Protein AF-A0A7S0YV85-F1 (afdb_monomer_lite)

Sequence (289 aa):
DSFSCLLACLLVCLFACLFADVQGHLHSCLFACLLACLPACLTYKGRYKGISVCLLILSRCLSGGYVNFGVFQLYCDSALTDALDTVLQLSLSIPVSELMAYPKVMRAYFPFQEILFHNHTPYLCHLETSVFMRIMACLQHGLKWINPPHDISVSSECASALYHLVD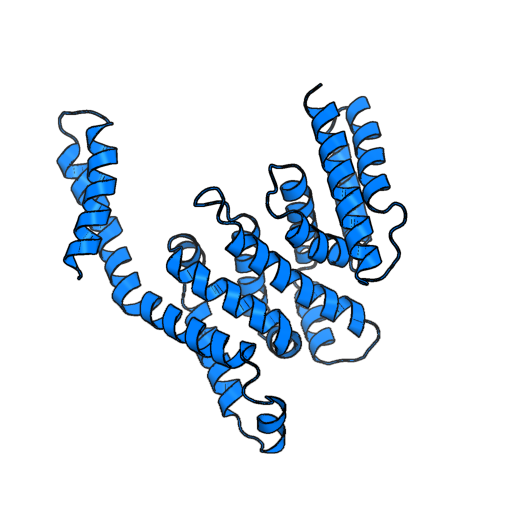FRFRNGKKDQPALQALAKHLSENSHMFGSLLALLIESALDDCPNQWALSRPMLGLILTNPEAFEQIKHQMCESLSADHRERMAEALSRLMDGVNRNLESRNRDRFTQNLSAFRHDVKAFMQA

Organism: NCBI:txid464990

Secondary structure (DSSP, 8-state):
-HHHHHHHHHHHHHHHHHSS-SSS-HHHHHHHHHHHHHHHHHHIIIIIHHHHHHHHHHHHHHHS--S-THHHHHTT--HHHHHHHHHHHHHHTS-HHHHHH-HHHHHHHHHHHHHHHHH-HHHHHTS-HHHHHHHHHHHHHHHT---STT--HHHHHHHHHHHHHHHHHHHHTTS--HHHHHHHHHHHHTTTHHHHHHHHHHHHHHS--TTHHHHHHHHHHHHHH-HHHHHHHHHHHHHTS-HHHHHHHHHHHHHTTTT--SS--HHHHHHHHHHHHHHHHHHHHHH--

InterPro domains:
  IPR011989 Armadillo-like helical [G3DSA:1.25.10.10] (59-289)
  IPR021482 Protein of unknown function DUF3135 [PF11333] (219-266)
  IPR044189 Exportin 4/7-like [PTHR12596] (44-288)

Structure (mmCIF, N/CA/C/O backbone):
data_AF-A0A7S0YV85-F1
#
_entry.id   AF-A0A7S0YV85-F1
#
loop_
_atom_site.group_PDB
_atom_site.id
_atom_site.type_symbol
_atom_site.label_atom_id
_atom_site.label_alt_id
_atom_site.label_comp_id
_atom_site.label_asym_id
_atom_site.label_entity_id
_atom_site.label_seq_id
_atom_site.pdbx_PDB_ins_code
_atom_site.Cartn_x
_atom_site.Cartn_y
_atom_site.Cartn_z
_atom_site.occupancy
_atom_site.B_iso_or_equiv
_atom_site.auth_seq_id
_atom_site.auth_comp_id
_atom_site.auth_asym_id
_atom_site.auth_atom_id
_atom_site.pdbx_PDB_model_num
ATOM 1 N N . ASP A 1 1 ? 23.151 23.755 -12.291 1.00 50.19 1 ASP A N 1
ATOM 2 C CA . ASP A 1 1 ? 24.598 23.904 -12.026 1.00 50.19 1 ASP A CA 1
ATOM 3 C C . ASP A 1 1 ? 25.025 23.211 -10.743 1.00 50.19 1 ASP A C 1
ATOM 5 O O . ASP A 1 1 ? 24.236 23.049 -9.811 1.00 50.19 1 ASP A O 1
ATOM 9 N N . SER A 1 2 ? 26.261 22.720 -10.691 1.00 41.75 2 SER A N 1
ATOM 10 C CA . SER A 1 2 ? 26.860 22.141 -9.476 1.00 41.75 2 SER A CA 1
ATOM 11 C C . SER A 1 2 ? 26.933 23.158 -8.339 1.00 41.75 2 SER A C 1
ATOM 13 O O . SER A 1 2 ? 26.569 22.828 -7.212 1.00 41.75 2 SER A O 1
ATOM 15 N N . PHE A 1 3 ? 27.219 24.413 -8.691 1.00 45.47 3 PHE A N 1
ATOM 16 C CA . PHE A 1 3 ? 27.279 25.560 -7.791 1.00 45.47 3 PHE A CA 1
ATOM 17 C C . PHE A 1 3 ? 25.955 25.893 -7.102 1.00 45.47 3 PHE A C 1
ATOM 19 O O . PHE A 1 3 ? 25.952 26.108 -5.899 1.00 45.47 3 PHE A O 1
ATOM 26 N N . SER A 1 4 ? 24.819 25.877 -7.804 1.00 49.69 4 SER A N 1
ATOM 27 C CA . SER A 1 4 ? 23.530 26.280 -7.215 1.00 49.69 4 SER A CA 1
ATOM 28 C C . SER A 1 4 ? 23.021 25.322 -6.134 1.00 49.69 4 SER A C 1
ATOM 30 O O . SER A 1 4 ? 22.371 25.744 -5.184 1.00 49.69 4 SER A O 1
ATOM 32 N N . CYS A 1 5 ? 23.362 24.035 -6.228 1.00 44.09 5 CYS A N 1
ATOM 33 C CA . CYS A 1 5 ? 23.014 23.045 -5.204 1.00 44.09 5 CYS A CA 1
ATOM 34 C C . CYS A 1 5 ? 23.962 23.113 -3.999 1.00 44.09 5 CYS A C 1
ATOM 36 O O . CYS A 1 5 ? 23.520 22.953 -2.867 1.00 44.09 5 CYS A O 1
ATOM 38 N N . LEU A 1 6 ? 25.244 23.404 -4.251 1.00 49.50 6 LEU A N 1
ATOM 39 C CA . LEU A 1 6 ? 26.237 23.686 -3.215 1.00 49.50 6 LEU A CA 1
ATOM 40 C C . LEU A 1 6 ? 25.840 24.933 -2.425 1.00 49.50 6 LEU A C 1
ATOM 42 O O . LEU A 1 6 ? 25.857 24.897 -1.205 1.00 49.50 6 LEU A O 1
ATOM 46 N N . LEU A 1 7 ? 25.403 25.987 -3.122 1.00 53.94 7 LEU A N 1
ATOM 47 C CA . LEU A 1 7 ? 24.934 27.236 -2.530 1.00 53.94 7 LEU A CA 1
ATOM 48 C C . LEU A 1 7 ? 23.672 27.024 -1.685 1.00 53.94 7 LEU A C 1
ATOM 50 O O . LEU A 1 7 ? 23.587 27.560 -0.590 1.00 53.94 7 LEU A O 1
ATOM 54 N N . ALA A 1 8 ? 22.716 26.216 -2.160 1.00 56.94 8 ALA A N 1
ATOM 55 C CA . ALA A 1 8 ? 21.490 25.906 -1.422 1.00 56.94 8 ALA A CA 1
ATOM 56 C C . ALA A 1 8 ? 21.758 25.080 -0.151 1.00 56.94 8 ALA A C 1
ATOM 58 O O . ALA A 1 8 ? 21.220 25.401 0.905 1.00 56.94 8 ALA A O 1
ATOM 59 N N . CYS A 1 9 ? 22.620 24.058 -0.225 1.00 51.00 9 CYS A N 1
ATOM 60 C CA . CYS A 1 9 ? 23.051 23.299 0.953 1.00 51.00 9 CYS A CA 1
ATOM 61 C C . CYS A 1 9 ? 23.868 24.169 1.918 1.00 51.00 9 CYS A C 1
ATOM 63 O O . CYS A 1 9 ? 23.618 24.139 3.118 1.00 51.00 9 CYS A O 1
ATOM 65 N N . LEU A 1 10 ? 24.786 24.990 1.398 1.00 55.06 10 LEU A N 1
ATOM 66 C CA . LEU A 1 10 ? 25.551 25.959 2.183 1.00 55.06 10 LEU A CA 1
ATOM 67 C C . LEU A 1 10 ? 24.642 26.959 2.888 1.00 55.06 10 LEU A C 1
ATOM 69 O O . LEU A 1 10 ? 24.886 27.232 4.048 1.00 55.06 10 LEU A O 1
ATOM 73 N N . LEU A 1 11 ? 23.598 27.470 2.229 1.00 58.47 11 LEU A N 1
ATOM 74 C CA . LEU A 1 11 ? 22.634 28.404 2.818 1.00 58.47 11 LEU A CA 1
ATOM 75 C C . LEU A 1 11 ? 21.854 27.761 3.967 1.00 58.47 11 LEU A C 1
ATOM 77 O O . LEU A 1 11 ? 21.783 28.348 5.039 1.00 58.47 11 LEU A O 1
ATOM 81 N N . VAL A 1 12 ? 21.324 26.548 3.785 1.00 57.78 12 VAL A N 1
ATOM 82 C CA . VAL A 1 12 ? 20.594 25.831 4.849 1.00 57.78 12 VAL A CA 1
ATOM 83 C C . VAL A 1 12 ? 21.507 25.535 6.044 1.00 57.78 12 VAL A C 1
ATOM 85 O O . VAL A 1 12 ? 21.114 25.761 7.188 1.00 57.78 12 VAL A O 1
ATOM 88 N N . CYS A 1 13 ? 22.746 25.100 5.792 1.00 50.91 13 CYS A N 1
ATOM 89 C CA . CYS A 1 13 ? 23.735 24.853 6.841 1.00 50.91 13 CYS A CA 1
ATOM 90 C C . CYS A 1 13 ? 24.229 26.150 7.504 1.00 50.91 13 CYS A C 1
ATOM 92 O O . CYS A 1 13 ? 24.382 26.177 8.720 1.00 50.91 13 CYS A O 1
ATOM 94 N N . LEU A 1 14 ? 24.430 27.239 6.747 1.00 52.97 14 LEU A N 1
ATOM 95 C CA . LEU A 1 14 ? 24.787 28.550 7.299 1.00 52.97 14 LEU A CA 1
ATOM 96 C C . LEU A 1 14 ? 23.682 29.069 8.211 1.00 52.97 14 LEU A C 1
ATOM 98 O O . LEU A 1 14 ? 23.999 29.561 9.282 1.00 52.97 14 LEU A O 1
ATOM 102 N N . PHE A 1 15 ? 22.412 28.951 7.817 1.00 54.47 15 PHE A N 1
ATOM 103 C CA . PHE A 1 15 ? 21.284 29.387 8.642 1.00 54.47 15 PHE A CA 1
ATOM 104 C C . PHE A 1 15 ? 21.173 28.573 9.936 1.00 54.47 15 PHE A C 1
ATOM 106 O O . PHE A 1 15 ? 20.976 29.157 10.999 1.00 54.47 15 PHE A O 1
ATOM 113 N N . ALA A 1 16 ? 21.363 27.252 9.871 1.00 50.09 16 ALA A N 1
ATOM 114 C CA . ALA A 1 16 ? 21.380 26.396 11.058 1.00 50.09 16 ALA A CA 1
ATOM 115 C C . ALA A 1 16 ? 22.560 26.715 11.998 1.00 50.09 16 ALA A C 1
ATOM 117 O O . ALA A 1 16 ? 22.391 26.712 13.213 1.00 50.09 16 ALA A O 1
ATOM 118 N N . CYS A 1 17 ? 23.738 27.036 11.450 1.00 46.09 17 CYS A N 1
ATOM 119 C CA . CYS A 1 17 ? 24.922 27.391 12.234 1.00 46.09 17 CYS A CA 1
ATOM 120 C C . CYS A 1 17 ? 24.923 28.846 12.737 1.00 46.09 17 CYS A C 1
ATOM 122 O O . CYS A 1 17 ? 25.488 29.105 13.792 1.00 46.09 17 CYS A O 1
ATOM 124 N N . LEU A 1 18 ? 24.302 29.798 12.026 1.00 48.31 18 LEU A N 1
ATOM 125 C CA . LEU A 1 18 ? 24.223 31.204 12.457 1.00 48.31 18 LEU A CA 1
ATOM 126 C C . LEU A 1 18 ? 23.332 31.391 13.690 1.00 48.31 18 LEU A C 1
ATOM 128 O O . LEU A 1 18 ? 23.569 32.309 14.468 1.00 48.31 18 LEU A O 1
ATOM 132 N N . PHE A 1 19 ? 22.305 30.552 13.852 1.00 50.34 19 PHE A N 1
ATOM 133 C CA . PHE A 1 19 ? 21.382 30.620 14.989 1.00 50.34 19 PHE A CA 1
ATOM 134 C C . PHE A 1 19 ? 21.856 29.827 16.220 1.00 50.34 19 PHE A C 1
ATOM 136 O O . PHE A 1 19 ? 21.255 29.966 17.282 1.00 50.34 19 PHE A O 1
ATOM 143 N N . ALA A 1 20 ? 22.923 29.029 16.103 1.00 46.41 20 ALA A N 1
ATOM 144 C CA . ALA A 1 20 ? 23.379 28.087 17.128 1.00 46.41 20 ALA A CA 1
ATOM 145 C C . ALA A 1 20 ? 24.783 28.417 17.684 1.00 46.41 20 ALA A C 1
ATOM 147 O O . ALA A 1 20 ? 25.638 27.546 17.739 1.00 46.41 20 ALA A O 1
ATOM 148 N N . ASP A 1 21 ? 24.992 29.659 18.129 1.00 42.31 21 ASP A N 1
ATOM 149 C CA . ASP A 1 21 ? 26.215 30.199 18.756 1.00 42.31 21 ASP A CA 1
ATOM 150 C C . ASP A 1 21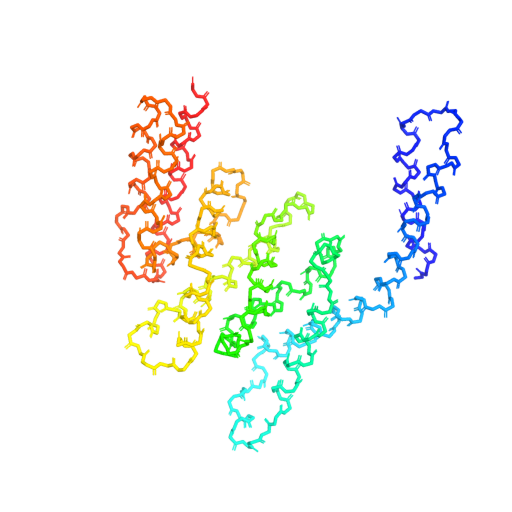 ? 27.350 30.692 17.835 1.00 42.31 21 ASP A C 1
ATOM 152 O O . ASP A 1 21 ? 27.986 29.977 17.056 1.00 42.31 21 ASP A O 1
ATOM 156 N N . VAL A 1 22 ? 27.674 31.974 18.031 1.00 49.69 22 VAL A N 1
ATOM 157 C CA . VAL A 1 22 ? 28.817 32.688 17.459 1.00 49.69 22 VAL A CA 1
ATOM 158 C C . VAL A 1 22 ? 29.988 32.591 18.437 1.00 49.69 22 VAL A C 1
ATOM 160 O O . VAL A 1 22 ? 30.091 33.411 19.336 1.00 49.69 22 VAL A O 1
ATOM 163 N N . GLN A 1 23 ? 30.868 31.598 18.256 1.00 48.16 23 GLN A N 1
ATOM 164 C CA . GLN A 1 23 ? 32.340 31.674 18.395 1.00 48.16 23 GLN A CA 1
ATOM 165 C C . GLN A 1 23 ? 32.960 30.258 18.428 1.00 48.16 23 GLN A C 1
ATOM 167 O O . GLN A 1 23 ? 32.613 29.405 19.236 1.00 48.16 23 GLN A O 1
ATOM 172 N N . GLY A 1 24 ? 33.914 29.998 17.527 1.00 46.97 24 GLY A N 1
ATOM 173 C CA . GLY A 1 24 ? 34.839 28.853 17.589 1.00 46.97 24 GLY A CA 1
ATOM 174 C C . GLY A 1 24 ? 34.473 27.584 16.801 1.00 46.97 24 GLY A C 1
ATOM 175 O O . GLY A 1 24 ? 35.380 26.927 16.300 1.00 46.97 24 GLY A O 1
ATOM 176 N N . HIS A 1 25 ? 33.189 27.255 16.613 1.00 47.94 25 HIS A N 1
ATOM 177 C CA . HIS A 1 25 ? 32.764 25.965 16.017 1.00 47.94 25 HIS A CA 1
ATOM 178 C C . HIS A 1 25 ? 32.276 26.039 14.558 1.00 47.94 25 HIS A C 1
ATOM 180 O O . HIS A 1 25 ? 31.952 25.017 13.950 1.00 47.94 25 HIS A O 1
ATOM 186 N N . LEU A 1 26 ? 32.262 27.234 13.958 1.00 44.50 26 LEU A N 1
ATOM 187 C CA . LEU A 1 26 ? 31.714 27.450 12.616 1.00 44.50 26 LEU A CA 1
ATOM 188 C C . LEU A 1 26 ? 32.501 26.687 11.535 1.00 44.50 26 LEU A C 1
ATOM 190 O O . LEU A 1 26 ? 31.908 26.081 10.649 1.00 44.50 26 LEU A O 1
ATOM 194 N N . HIS A 1 27 ? 33.834 26.661 11.636 1.00 46.16 27 HIS A N 1
ATOM 195 C CA . HIS A 1 27 ? 34.704 26.006 10.654 1.00 46.16 27 HIS A CA 1
ATOM 196 C C . HIS A 1 27 ? 34.637 24.475 10.718 1.00 46.16 27 HIS A C 1
ATOM 198 O O . HIS A 1 27 ? 34.640 23.830 9.673 1.00 46.16 27 HIS A O 1
ATOM 204 N N . SER A 1 28 ? 34.540 23.882 11.912 1.00 45.34 28 SER A N 1
ATOM 205 C CA . SER A 1 28 ? 34.416 22.428 12.067 1.00 45.34 28 SER A CA 1
ATOM 206 C C . SER A 1 28 ? 33.025 21.932 11.662 1.00 45.34 28 SER A C 1
ATOM 208 O O . SER A 1 28 ? 32.928 20.926 10.961 1.00 45.34 28 SER A O 1
ATOM 210 N N . CYS A 1 29 ? 31.961 22.671 12.001 1.00 43.03 29 CYS A N 1
ATOM 211 C CA . CYS A 1 29 ? 30.593 22.338 11.593 1.00 43.03 29 CYS A CA 1
ATOM 212 C C . CYS A 1 29 ? 30.371 22.504 10.082 1.00 43.03 29 CYS A C 1
ATOM 214 O O . CYS A 1 29 ? 29.795 21.615 9.453 1.00 43.03 29 CYS A O 1
ATOM 216 N N . LEU A 1 30 ? 30.869 23.591 9.475 1.00 45.38 30 LEU A N 1
ATOM 217 C CA . LEU A 1 30 ? 30.792 23.801 8.023 1.00 45.38 30 LEU A CA 1
ATOM 218 C C . LEU A 1 30 ? 31.588 22.747 7.255 1.00 45.38 30 LEU A C 1
ATOM 220 O O . LEU A 1 30 ? 31.086 22.239 6.258 1.00 45.38 30 LEU A O 1
ATOM 224 N N . PHE A 1 31 ? 32.797 22.394 7.707 1.00 46.28 31 PHE A N 1
ATOM 225 C CA . PHE A 1 31 ? 33.634 21.405 7.025 1.00 46.28 31 PHE A CA 1
ATOM 226 C C . PHE A 1 31 ? 33.065 19.987 7.159 1.00 46.28 31 PHE A C 1
ATOM 228 O O . PHE A 1 31 ? 33.033 19.262 6.169 1.00 46.28 31 PHE A O 1
ATOM 235 N N . ALA A 1 32 ? 32.528 19.612 8.327 1.00 49.50 32 ALA A N 1
ATOM 236 C CA . ALA A 1 32 ? 31.837 18.334 8.522 1.00 49.50 32 ALA A CA 1
ATOM 237 C C . ALA A 1 32 ? 30.543 18.236 7.692 1.00 49.50 32 ALA A C 1
ATOM 239 O O . ALA A 1 32 ? 30.308 17.218 7.041 1.00 49.50 32 ALA A O 1
ATOM 240 N N . CYS A 1 33 ? 29.740 19.308 7.635 1.00 45.91 33 CYS A N 1
ATOM 241 C CA . CYS A 1 33 ? 28.553 19.362 6.777 1.00 45.91 33 CYS A CA 1
ATOM 242 C C . CYS A 1 33 ? 28.920 19.332 5.288 1.00 45.91 33 CYS A C 1
ATOM 244 O O . CYS A 1 33 ? 28.272 18.624 4.522 1.00 45.91 33 CYS A O 1
ATOM 246 N N . LEU A 1 34 ? 29.972 20.041 4.857 1.00 45.47 34 LEU A N 1
ATOM 247 C CA . LEU A 1 34 ? 30.446 19.969 3.473 1.00 45.47 34 LEU A CA 1
ATOM 248 C C . LEU A 1 34 ? 30.924 18.557 3.127 1.00 45.47 34 LEU A C 1
ATOM 250 O O . LEU A 1 34 ? 30.526 18.031 2.096 1.00 45.47 34 LEU A O 1
ATOM 254 N N . LEU A 1 35 ? 31.735 17.923 3.979 1.00 51.66 35 LEU A N 1
ATOM 255 C CA . LEU A 1 35 ? 32.266 16.582 3.723 1.00 51.66 35 LEU A CA 1
ATOM 256 C C . LEU A 1 35 ? 31.159 15.513 3.698 1.00 51.66 35 LEU A C 1
ATOM 258 O O . LEU A 1 35 ? 31.269 14.550 2.946 1.00 51.66 35 LEU A O 1
ATOM 262 N N . ALA A 1 36 ? 30.078 15.700 4.465 1.00 51.97 36 ALA A N 1
ATOM 263 C CA . ALA A 1 36 ? 28.910 14.819 4.461 1.00 51.97 36 ALA A CA 1
ATOM 264 C C . ALA A 1 36 ? 27.949 15.085 3.281 1.00 51.97 36 ALA A C 1
ATOM 266 O O . ALA A 1 36 ? 27.441 14.147 2.664 1.00 51.97 36 ALA A O 1
ATOM 267 N N . CYS A 1 37 ? 27.702 16.350 2.922 1.00 47.34 37 CYS A N 1
ATOM 268 C CA . CYS A 1 37 ? 26.744 16.721 1.873 1.00 47.34 37 CYS A CA 1
ATOM 269 C C . CYS A 1 37 ? 27.329 16.690 0.451 1.00 47.34 37 CYS A C 1
ATOM 271 O O . CYS A 1 37 ? 26.582 16.488 -0.510 1.00 47.34 37 CYS A O 1
ATOM 273 N N . LEU A 1 38 ? 28.640 16.889 0.279 1.00 45.19 38 LEU A N 1
ATOM 274 C CA . LEU A 1 38 ? 29.287 16.938 -1.037 1.00 45.19 38 LEU A CA 1
ATOM 275 C C . LEU A 1 38 ? 29.243 15.582 -1.779 1.00 45.19 38 LEU A C 1
ATOM 277 O O . LEU A 1 38 ? 28.838 15.583 -2.945 1.00 45.19 38 LEU A O 1
ATOM 281 N N . PRO A 1 39 ? 29.539 14.423 -1.147 1.00 52.84 39 PRO A N 1
ATOM 282 C CA . PRO A 1 39 ? 29.382 13.112 -1.782 1.00 52.84 39 PRO A CA 1
ATOM 283 C C . PRO A 1 39 ? 27.912 12.817 -2.103 1.00 52.84 39 PRO A C 1
ATOM 285 O O . PRO A 1 39 ? 27.588 12.404 -3.212 1.00 52.84 39 PRO A O 1
ATOM 288 N N . ALA A 1 40 ? 27.007 13.126 -1.170 1.00 52.25 40 ALA A N 1
ATOM 289 C CA . ALA A 1 40 ? 25.566 12.930 -1.309 1.00 52.25 40 ALA A CA 1
ATOM 290 C C . ALA A 1 40 ? 24.981 13.724 -2.504 1.00 52.25 40 ALA A C 1
ATOM 292 O O . ALA A 1 40 ? 24.175 13.218 -3.288 1.00 52.25 40 ALA A O 1
ATOM 293 N N . CYS A 1 41 ? 25.429 14.968 -2.708 1.00 50.62 41 CYS A N 1
ATOM 294 C CA . CYS A 1 41 ? 25.006 15.800 -3.838 1.00 50.62 41 CYS A CA 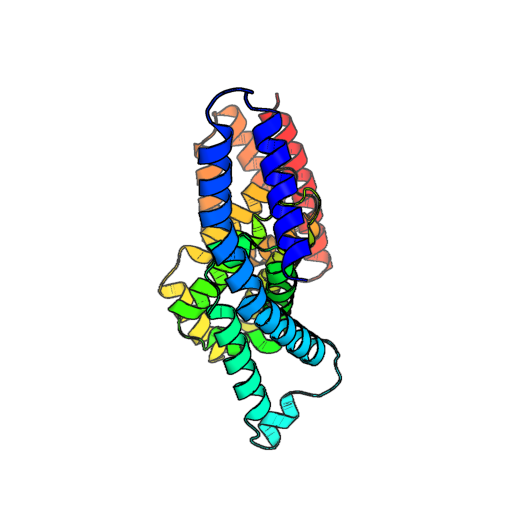1
ATOM 295 C C . CYS A 1 41 ? 25.550 15.292 -5.190 1.00 50.62 41 CYS A C 1
ATOM 297 O O . CYS A 1 41 ? 24.860 15.391 -6.213 1.00 50.62 41 CYS A O 1
ATOM 299 N N . LEU A 1 42 ? 26.763 14.722 -5.202 1.00 57.47 42 LEU A N 1
ATOM 300 C CA . LEU A 1 42 ? 27.375 14.107 -6.385 1.00 57.47 42 LEU A CA 1
ATOM 301 C C . LEU A 1 42 ? 26.676 12.795 -6.767 1.00 57.47 42 LEU A C 1
ATOM 303 O O . LEU A 1 42 ? 26.352 12.617 -7.942 1.00 57.47 42 LEU A O 1
ATOM 307 N N . THR A 1 43 ? 26.341 11.934 -5.800 1.00 64.12 43 THR A N 1
ATOM 308 C CA . THR A 1 43 ? 25.586 10.690 -6.037 1.00 64.12 43 THR A CA 1
ATOM 309 C C . THR A 1 43 ? 24.186 10.976 -6.580 1.00 64.12 43 THR A C 1
ATOM 311 O O . THR A 1 43 ? 23.763 10.369 -7.568 1.00 64.12 43 THR A O 1
ATOM 314 N N . TYR A 1 44 ? 23.485 11.970 -6.019 1.00 70.56 44 TYR A N 1
ATOM 315 C CA . TYR A 1 44 ? 22.174 12.374 -6.528 1.00 70.56 44 TYR A CA 1
ATOM 316 C C . TYR A 1 44 ? 22.241 12.841 -7.989 1.00 70.56 44 TYR A C 1
ATOM 318 O O . TYR A 1 44 ? 21.460 12.386 -8.828 1.00 70.56 44 TYR A O 1
ATOM 326 N N . LYS A 1 45 ? 23.177 13.742 -8.321 1.00 68.75 45 LYS A N 1
ATOM 327 C CA . LYS A 1 45 ? 23.293 14.293 -9.681 1.00 68.75 45 LYS A CA 1
ATOM 328 C C . LYS A 1 45 ? 23.834 13.285 -10.692 1.00 68.75 45 LYS A C 1
ATOM 330 O O . LYS A 1 45 ? 23.372 13.304 -11.828 1.00 68.75 45 LYS A O 1
ATOM 335 N N . GLY A 1 46 ? 24.777 12.438 -10.285 1.00 71.19 46 GLY A N 1
ATOM 336 C CA . GLY A 1 46 ? 25.419 11.450 -11.149 1.00 71.19 46 GLY A CA 1
ATOM 337 C C . GLY A 1 46 ? 24.585 10.193 -11.384 1.00 71.19 46 GLY A C 1
ATOM 338 O O . GLY A 1 46 ? 24.712 9.584 -12.440 1.00 71.19 46 GLY A O 1
ATOM 339 N N . ARG A 1 47 ? 23.715 9.809 -10.437 1.00 80.00 47 ARG A N 1
ATOM 340 C CA . ARG A 1 47 ? 23.012 8.518 -10.485 1.00 80.00 47 ARG A CA 1
ATOM 341 C C . ARG A 1 47 ? 21.501 8.630 -10.272 1.00 80.00 47 ARG A C 1
ATOM 343 O O . ARG A 1 47 ? 20.730 8.244 -11.150 1.00 80.00 47 ARG A O 1
ATOM 350 N N . TYR A 1 48 ? 21.043 9.196 -9.155 1.00 86.81 48 TYR A N 1
ATOM 351 C CA . TYR A 1 48 ? 19.611 9.149 -8.803 1.00 86.81 48 TYR A CA 1
ATOM 352 C C . TYR A 1 48 ? 18.718 10.020 -9.669 1.00 86.81 48 TYR A C 1
ATOM 354 O O . TYR A 1 48 ? 17.578 9.644 -9.938 1.00 86.81 48 TYR A O 1
ATOM 362 N N . LYS A 1 49 ? 19.224 11.155 -10.157 1.00 84.88 49 LYS A N 1
ATOM 363 C CA . LYS A 1 49 ? 18.480 11.987 -11.104 1.00 84.88 49 LYS A CA 1
ATOM 364 C C . LYS A 1 49 ? 18.196 11.226 -12.402 1.00 84.88 49 LYS A C 1
ATOM 366 O O . LYS A 1 49 ? 17.072 11.286 -12.887 1.00 84.88 49 LYS A O 1
ATOM 371 N N . GLY A 1 50 ? 19.186 10.502 -12.932 1.00 82.81 50 GLY A N 1
ATOM 372 C CA . GLY A 1 50 ? 19.020 9.669 -14.127 1.00 82.81 50 GLY A CA 1
ATOM 373 C C . GLY A 1 50 ? 18.001 8.555 -13.899 1.00 82.81 50 GLY A C 1
ATOM 374 O O . GLY A 1 50 ? 17.049 8.434 -14.662 1.00 82.81 50 GLY A O 1
ATOM 375 N N . ILE A 1 51 ? 18.128 7.833 -12.780 1.00 87.50 51 ILE A N 1
ATOM 376 C CA . ILE A 1 51 ? 17.169 6.786 -12.396 1.00 87.50 51 ILE A CA 1
ATOM 377 C C . ILE A 1 51 ? 15.749 7.354 -12.271 1.00 87.50 51 ILE A C 1
ATOM 379 O O . ILE A 1 51 ? 14.812 6.777 -12.810 1.00 87.50 51 ILE A O 1
ATOM 383 N N . SER A 1 52 ? 15.585 8.518 -11.637 1.00 90.12 52 SER A N 1
ATOM 384 C CA . SER A 1 52 ? 14.278 9.178 -11.499 1.00 90.12 52 SER A CA 1
ATOM 385 C C . SER A 1 52 ? 13.645 9.493 -12.856 1.00 90.12 52 SER A C 1
ATOM 387 O O . SER A 1 52 ? 12.440 9.337 -13.020 1.00 90.12 52 SER A O 1
ATOM 389 N N . VAL A 1 53 ? 14.444 9.904 -13.846 1.00 86.94 53 VAL A N 1
ATOM 390 C CA . VAL A 1 53 ? 13.956 10.138 -15.213 1.00 86.94 53 VAL A CA 1
ATOM 391 C C . VAL A 1 53 ? 13.519 8.827 -15.867 1.00 86.94 53 VAL A C 1
ATOM 393 O O . VAL A 1 53 ? 12.432 8.792 -16.434 1.00 86.94 53 VAL A O 1
ATOM 396 N N . CYS A 1 54 ? 14.295 7.746 -15.741 1.00 89.06 54 CYS A N 1
ATOM 397 C CA . CYS A 1 54 ? 13.903 6.432 -16.264 1.00 89.06 54 CYS A CA 1
ATOM 398 C C . CYS A 1 54 ? 12.586 5.934 -15.647 1.00 89.06 54 CYS A C 1
ATOM 400 O O . CYS A 1 54 ? 11.703 5.480 -16.374 1.00 89.06 54 CYS A O 1
ATOM 402 N N . LEU A 1 55 ? 12.427 6.082 -14.326 1.00 89.19 55 LEU A N 1
ATOM 403 C CA . LEU A 1 55 ? 11.198 5.729 -13.608 1.00 89.19 55 LEU A CA 1
ATOM 404 C C . LEU A 1 55 ? 9.998 6.523 -14.129 1.00 89.19 55 LEU A C 1
ATOM 406 O O . LEU A 1 55 ? 8.945 5.949 -14.392 1.00 89.19 55 LEU A O 1
ATOM 410 N N . LEU A 1 56 ? 10.167 7.834 -14.328 1.00 89.25 56 LEU A N 1
ATOM 411 C CA . LEU A 1 56 ? 9.113 8.695 -14.860 1.00 89.25 56 LEU A CA 1
ATOM 412 C C . LEU A 1 56 ? 8.754 8.347 -16.306 1.00 89.25 56 LEU A C 1
ATOM 414 O O . LEU A 1 56 ? 7.571 8.292 -16.623 1.00 89.25 56 LEU A O 1
ATOM 418 N N . ILE A 1 57 ? 9.740 8.100 -17.174 1.00 86.69 57 ILE A N 1
ATOM 419 C CA . ILE A 1 57 ? 9.491 7.712 -18.569 1.00 86.69 57 ILE A CA 1
ATOM 420 C C . ILE A 1 57 ? 8.647 6.439 -18.599 1.00 86.69 57 ILE A C 1
ATOM 422 O O . ILE A 1 57 ? 7.567 6.442 -19.188 1.00 86.69 57 ILE A O 1
ATOM 426 N N . LEU A 1 58 ? 9.088 5.385 -17.903 1.00 87.75 58 LEU A N 1
ATOM 427 C CA . LEU A 1 58 ? 8.371 4.114 -17.912 1.00 87.75 58 LEU A CA 1
ATOM 428 C C . LEU A 1 58 ? 6.986 4.243 -17.261 1.00 87.75 58 LEU A C 1
ATOM 430 O O . LEU A 1 58 ? 6.001 3.784 -17.830 1.00 87.75 58 LEU A O 1
ATOM 434 N N . SER A 1 59 ? 6.874 4.953 -16.136 1.00 88.81 59 SER A N 1
ATOM 435 C CA . SER A 1 59 ? 5.592 5.273 -15.491 1.00 88.81 59 SER A CA 1
ATOM 436 C C . SER A 1 59 ? 4.600 5.927 -16.465 1.00 88.81 59 SER A C 1
ATOM 438 O O . SER A 1 59 ? 3.441 5.512 -16.549 1.00 88.81 59 SER A O 1
ATOM 440 N N . ARG A 1 60 ? 5.038 6.910 -17.263 1.00 85.94 60 ARG A N 1
ATOM 441 C CA . ARG A 1 60 ? 4.179 7.576 -18.258 1.00 85.94 60 ARG A CA 1
ATOM 442 C C . ARG A 1 60 ? 3.816 6.666 -19.428 1.00 85.94 60 ARG A C 1
ATOM 444 O O . ARG A 1 60 ? 2.683 6.735 -19.899 1.00 85.94 60 ARG A O 1
ATOM 451 N N . CYS A 1 61 ? 4.726 5.797 -19.863 1.00 85.06 61 CYS A N 1
ATOM 452 C CA . CYS A 1 61 ? 4.432 4.789 -20.880 1.00 85.06 61 CYS A CA 1
ATOM 453 C C . CYS A 1 61 ? 3.358 3.798 -20.404 1.00 85.06 61 CYS A C 1
ATOM 455 O O . CYS A 1 61 ? 2.427 3.512 -21.153 1.00 85.06 61 CYS A O 1
ATOM 457 N N . LEU A 1 62 ? 3.455 3.321 -19.158 1.00 84.62 62 LEU A N 1
ATOM 458 C CA . LEU A 1 62 ? 2.544 2.327 -18.579 1.00 84.62 62 LEU A CA 1
ATOM 459 C C . LEU A 1 62 ? 1.162 2.896 -18.218 1.00 84.62 62 LEU A C 1
ATOM 461 O O . LEU A 1 62 ? 0.157 2.201 -18.350 1.00 84.62 62 LEU A O 1
ATOM 465 N N . SER A 1 63 ? 1.094 4.151 -17.768 1.00 84.38 63 SER A N 1
ATOM 466 C CA . SER A 1 63 ? -0.165 4.796 -17.350 1.00 84.38 63 SER A CA 1
ATOM 467 C C . SER A 1 63 ? -0.919 5.494 -18.483 1.00 84.38 63 SER A C 1
ATOM 469 O O . SER A 1 63 ? -2.114 5.748 -18.356 1.00 84.38 63 SER A O 1
ATOM 471 N N . GLY A 1 64 ? -0.250 5.812 -19.594 1.00 75.38 64 GLY A N 1
ATOM 472 C CA . GLY A 1 64 ? -0.830 6.631 -20.659 1.00 75.38 64 GLY A CA 1
ATOM 473 C C . GLY A 1 64 ? -1.823 5.922 -21.584 1.00 75.38 64 GLY A C 1
ATOM 474 O O . GLY A 1 64 ? -2.435 6.582 -22.417 1.00 75.38 64 GLY A O 1
ATOM 475 N N . GLY A 1 65 ? -1.981 4.598 -21.475 1.00 75.25 65 GLY A N 1
ATOM 476 C CA . GLY A 1 65 ? -2.918 3.833 -22.309 1.00 75.25 65 GLY A CA 1
ATOM 477 C C . GLY A 1 65 ? -2.566 3.810 -23.803 1.00 75.25 65 GLY A C 1
ATOM 478 O O . GLY A 1 65 ? -3.422 3.508 -24.628 1.00 75.25 65 GLY A O 1
ATOM 479 N N . TYR A 1 66 ? -1.319 4.136 -24.158 1.00 75.19 66 TYR A N 1
ATOM 480 C CA . TYR A 1 66 ? -0.873 4.259 -25.550 1.00 75.19 66 TYR A CA 1
ATOM 481 C C . TYR A 1 66 ? -0.727 2.913 -26.267 1.00 75.19 66 TYR A C 1
ATOM 483 O O . TYR A 1 66 ? -0.848 2.851 -27.488 1.00 75.19 66 TYR A O 1
ATOM 491 N N . VAL A 1 67 ? -0.430 1.842 -25.525 1.00 69.81 67 VAL A N 1
ATOM 492 C CA . VAL A 1 67 ? -0.144 0.514 -26.075 1.00 69.81 67 VAL A CA 1
ATOM 493 C C . VAL A 1 67 ? -0.879 -0.541 -25.260 1.00 69.81 67 VAL A C 1
ATOM 495 O O . VAL A 1 67 ? -0.894 -0.495 -24.031 1.00 69.81 67 VAL A O 1
ATOM 498 N N . ASN A 1 68 ? -1.472 -1.520 -25.943 1.00 78.62 68 ASN A N 1
ATOM 499 C CA . ASN A 1 68 ? -1.993 -2.707 -25.282 1.00 78.62 68 ASN A CA 1
ATOM 500 C C . ASN A 1 68 ? -0.830 -3.663 -24.979 1.00 78.62 68 ASN A C 1
ATOM 502 O O . ASN A 1 68 ? -0.294 -4.308 -25.878 1.00 78.62 68 ASN A O 1
ATOM 506 N N . PHE A 1 69 ? -0.436 -3.756 -23.709 1.00 75.81 69 PHE A N 1
ATOM 507 C CA . PHE A 1 69 ? 0.724 -4.551 -23.296 1.00 75.81 69 PHE A CA 1
ATOM 508 C C . PHE A 1 69 ? 0.565 -6.065 -23.511 1.00 75.81 69 PHE A C 1
ATOM 510 O O . PHE A 1 69 ? 1.567 -6.772 -23.572 1.00 75.81 69 PHE A O 1
ATOM 517 N N . GLY A 1 70 ? -0.660 -6.567 -23.710 1.00 75.81 70 GLY A N 1
ATOM 518 C CA . GLY A 1 70 ? -0.891 -7.972 -24.065 1.00 75.81 70 GLY A CA 1
ATOM 519 C C . GLY A 1 70 ? -0.321 -8.354 -25.436 1.00 75.81 70 GLY A C 1
ATOM 520 O O . GLY A 1 70 ? -0.065 -9.525 -25.699 1.00 75.81 70 GLY A O 1
ATOM 521 N N . VAL A 1 71 ? -0.063 -7.364 -26.296 1.00 81.25 71 VAL A N 1
ATOM 522 C CA . VAL A 1 71 ? 0.473 -7.566 -27.645 1.00 81.25 71 VAL A CA 1
ATOM 523 C C . VAL A 1 71 ? 1.921 -8.072 -27.627 1.00 81.25 71 VAL A C 1
ATOM 525 O O . VAL A 1 71 ? 2.279 -8.894 -28.465 1.00 81.25 71 VAL A O 1
ATOM 528 N N . PHE A 1 72 ? 2.730 -7.671 -26.640 1.00 78.38 72 PHE A N 1
ATOM 529 C CA . PHE A 1 72 ? 4.108 -8.162 -26.492 1.00 78.38 72 PHE A CA 1
ATOM 530 C C . PHE A 1 72 ? 4.142 -9.679 -26.289 1.00 78.38 72 PHE A C 1
ATOM 532 O O . PHE A 1 72 ? 4.906 -10.383 -26.943 1.00 78.38 72 PHE A O 1
ATOM 539 N N . GLN A 1 73 ? 3.235 -10.207 -25.462 1.00 78.75 73 GLN A N 1
ATOM 540 C CA . GLN A 1 73 ? 3.139 -11.645 -25.228 1.00 78.75 73 GLN A CA 1
ATOM 541 C C . GLN A 1 73 ? 2.673 -12.407 -26.480 1.00 78.75 73 GLN A C 1
ATOM 543 O O . GLN A 1 73 ? 3.157 -13.509 -26.730 1.00 78.75 73 GLN A O 1
ATOM 548 N N . LEU A 1 74 ? 1.779 -11.817 -27.286 1.00 83.75 74 LEU A N 1
ATOM 549 C CA . LEU A 1 74 ? 1.306 -12.417 -28.541 1.00 83.75 74 LEU A CA 1
ATOM 550 C C . LEU A 1 74 ? 2.411 -12.532 -29.597 1.00 83.75 74 LEU A C 1
ATOM 552 O O . LEU A 1 74 ? 2.434 -13.509 -30.339 1.00 83.75 74 LEU A O 1
ATOM 556 N N . TYR A 1 75 ? 3.322 -11.559 -29.652 1.00 85.25 75 TYR A N 1
ATOM 557 C CA . TYR A 1 75 ? 4.458 -11.568 -30.579 1.00 85.25 75 TYR A CA 1
ATOM 558 C C . TYR A 1 75 ? 5.733 -12.181 -29.989 1.00 85.25 75 TYR A C 1
ATOM 560 O O . TYR A 1 75 ? 6.771 -12.158 -30.646 1.00 85.25 75 TYR A O 1
ATOM 568 N N . CYS A 1 76 ? 5.662 -12.742 -28.776 1.00 81.94 76 CYS A N 1
ATOM 569 C CA . CYS A 1 76 ? 6.821 -13.258 -28.042 1.00 81.94 76 CYS A CA 1
ATOM 5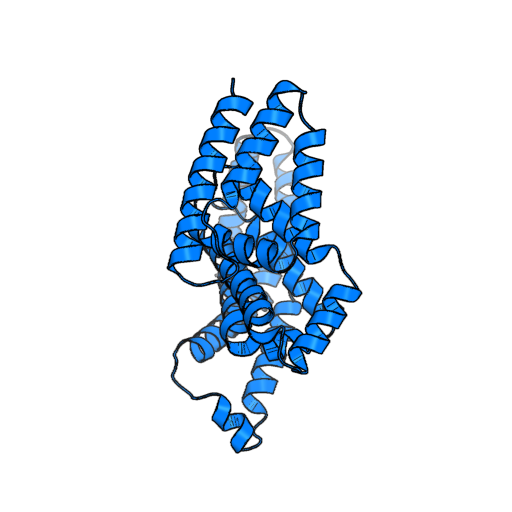70 C C . CYS A 1 76 ? 7.956 -12.222 -27.903 1.00 81.94 76 CYS A C 1
ATOM 572 O O . CYS A 1 76 ? 9.133 -12.574 -27.946 1.00 81.94 76 CYS A O 1
ATOM 574 N N . ASP A 1 77 ? 7.596 -10.948 -27.741 1.00 81.38 77 ASP A N 1
ATOM 575 C CA . ASP A 1 77 ? 8.522 -9.832 -27.568 1.00 81.38 77 ASP A CA 1
ATOM 576 C C . ASP A 1 77 ? 8.820 -9.622 -26.073 1.00 81.38 77 ASP A C 1
ATOM 578 O O . ASP A 1 77 ? 7.912 -9.386 -25.268 1.00 81.38 77 ASP A O 1
ATOM 582 N N . SER A 1 78 ? 10.097 -9.721 -25.696 1.00 84.94 78 SER A N 1
ATOM 583 C CA . SER A 1 78 ? 10.562 -9.536 -24.318 1.00 84.94 78 SER A CA 1
ATOM 584 C C . SER A 1 78 ? 10.776 -8.073 -23.932 1.00 84.94 78 SER A C 1
ATOM 586 O O . SER A 1 78 ? 10.960 -7.803 -22.750 1.00 84.94 78 SER A O 1
ATOM 588 N N . ALA A 1 79 ? 10.697 -7.116 -24.864 1.00 80.06 79 ALA A N 1
ATOM 589 C CA . ALA A 1 79 ? 11.106 -5.730 -24.638 1.00 80.06 79 ALA A CA 1
ATOM 590 C C . ALA A 1 79 ? 10.408 -5.064 -23.441 1.00 80.06 79 ALA A C 1
ATOM 592 O O . ALA A 1 79 ? 11.035 -4.302 -22.705 1.00 80.06 79 ALA A O 1
ATOM 593 N N . LEU A 1 80 ? 9.119 -5.352 -23.220 1.00 82.06 80 LEU A N 1
ATOM 594 C CA . LEU A 1 80 ? 8.391 -4.839 -22.056 1.00 82.06 80 LEU A CA 1
ATOM 595 C C . LEU A 1 80 ? 8.928 -5.428 -20.747 1.00 82.06 80 LEU A C 1
ATOM 597 O O . LEU A 1 80 ? 9.142 -4.687 -19.790 1.00 82.06 80 LEU A O 1
ATOM 601 N N . THR A 1 81 ? 9.133 -6.744 -20.708 1.00 84.69 81 THR A N 1
ATOM 602 C CA . THR A 1 81 ? 9.672 -7.449 -19.539 1.00 84.69 81 THR A CA 1
ATOM 603 C C . THR A 1 81 ? 11.091 -6.970 -19.245 1.00 84.69 81 THR A C 1
ATOM 605 O O . THR A 1 81 ? 11.365 -6.556 -18.125 1.00 84.69 81 THR A O 1
ATOM 608 N N . ASP A 1 82 ? 11.941 -6.876 -20.268 1.00 80.19 82 ASP A N 1
ATOM 609 C CA . ASP A 1 82 ? 13.323 -6.403 -20.151 1.00 80.19 82 ASP A CA 1
ATOM 610 C C . ASP A 1 82 ? 13.384 -4.950 -19.645 1.00 80.19 82 ASP A C 1
ATOM 612 O O . ASP A 1 82 ? 14.229 -4.596 -18.815 1.00 80.19 82 ASP A O 1
ATOM 616 N N . ALA A 1 83 ? 12.465 -4.091 -20.104 1.00 85.06 83 ALA A N 1
ATOM 617 C CA . ALA A 1 83 ? 12.349 -2.716 -19.626 1.00 85.06 83 ALA A CA 1
ATOM 618 C C . ALA A 1 83 ? 11.875 -2.645 -18.165 1.00 85.06 83 ALA A C 1
ATOM 620 O O . ALA A 1 83 ? 12.428 -1.862 -17.385 1.00 85.06 83 ALA A O 1
ATOM 621 N N . LEU A 1 84 ? 10.879 -3.454 -17.783 1.00 86.38 84 LEU A N 1
ATOM 622 C CA . LEU A 1 84 ? 10.392 -3.557 -16.405 1.00 86.38 84 LEU A CA 1
ATOM 623 C C . LEU A 1 84 ? 11.495 -4.051 -15.467 1.00 86.38 84 LEU A C 1
ATOM 625 O O . LEU A 1 84 ? 11.731 -3.410 -14.442 1.00 86.38 84 LEU A O 1
ATOM 629 N N . ASP A 1 85 ? 12.203 -5.116 -15.840 1.00 85.88 85 ASP A N 1
ATOM 630 C CA . ASP A 1 85 ? 13.317 -5.678 -15.076 1.00 85.88 85 ASP A CA 1
ATOM 631 C C . ASP A 1 85 ? 14.426 -4.640 -14.909 1.00 85.88 85 ASP A C 1
ATOM 633 O O . ASP A 1 85 ? 14.843 -4.337 -13.791 1.00 85.88 85 ASP A O 1
ATOM 637 N N . THR A 1 86 ? 14.856 -4.009 -16.004 1.00 82.75 86 THR A N 1
ATOM 638 C CA . THR A 1 86 ? 15.933 -3.010 -15.975 1.00 82.75 86 THR A CA 1
ATOM 639 C C . THR A 1 86 ? 15.578 -1.827 -15.076 1.00 82.75 86 THR A C 1
ATOM 641 O O . THR A 1 86 ? 16.367 -1.433 -14.214 1.00 82.75 86 THR A O 1
ATOM 644 N N . VAL A 1 87 ? 14.386 -1.245 -15.238 1.00 86.81 87 VAL A N 1
ATOM 645 C CA . VAL A 1 87 ? 13.975 -0.075 -14.449 1.00 86.81 87 VAL A CA 1
ATOM 646 C C . VAL A 1 87 ? 13.696 -0.449 -12.993 1.00 86.81 87 VAL A C 1
ATOM 648 O O . VAL A 1 87 ? 14.042 0.323 -12.093 1.00 86.81 87 VAL A O 1
ATOM 651 N N . LEU A 1 88 ? 13.155 -1.643 -12.729 1.00 89.69 88 LEU A N 1
ATOM 652 C CA . LEU A 1 88 ? 12.989 -2.149 -11.371 1.00 89.69 88 LEU A CA 1
ATOM 653 C C . LEU A 1 88 ? 14.350 -2.331 -10.690 1.00 89.69 88 LEU A C 1
ATOM 655 O O . LEU A 1 88 ? 14.527 -1.833 -9.580 1.00 89.69 88 LEU A O 1
ATOM 659 N N . GLN A 1 89 ? 15.334 -2.936 -11.357 1.00 88.19 89 GLN A N 1
ATOM 660 C CA . GLN A 1 89 ? 16.695 -3.081 -10.830 1.00 88.19 89 GLN A CA 1
ATOM 661 C C . GLN A 1 89 ? 17.366 -1.725 -10.576 1.00 88.19 89 GLN A C 1
ATOM 663 O O . GLN A 1 89 ? 17.974 -1.517 -9.524 1.00 88.19 89 GLN A O 1
ATOM 668 N N . LEU A 1 90 ? 17.188 -0.750 -11.475 1.00 86.94 90 LEU A N 1
ATOM 669 C CA . LEU A 1 90 ? 17.634 0.627 -11.240 1.00 86.94 90 LEU A CA 1
ATOM 670 C C . LEU A 1 90 ? 16.982 1.222 -9.983 1.00 86.94 90 LEU A C 1
ATOM 672 O O . LEU A 1 90 ? 17.674 1.852 -9.181 1.00 86.94 90 LEU A O 1
ATOM 676 N N . SER A 1 91 ? 15.685 0.986 -9.772 1.00 90.44 91 SER A N 1
ATOM 677 C CA . SER A 1 91 ? 14.958 1.444 -8.582 1.00 90.44 91 SER A CA 1
ATOM 678 C C . SER A 1 91 ? 15.471 0.781 -7.294 1.00 90.44 91 SER A C 1
ATOM 680 O O . SER A 1 91 ? 15.703 1.461 -6.295 1.00 90.44 91 SER A O 1
ATOM 682 N N . LEU A 1 92 ? 15.752 -0.526 -7.342 1.00 88.25 92 LEU A N 1
ATOM 683 C CA . LEU A 1 92 ? 16.303 -1.318 -6.241 1.00 88.25 92 LEU A CA 1
ATOM 684 C C . LEU A 1 92 ? 17.787 -1.018 -6.003 1.00 88.25 92 LEU A C 1
ATOM 686 O O . LEU A 1 92 ? 18.341 -1.366 -4.965 1.00 88.25 92 LEU A O 1
ATOM 690 N N . SER A 1 93 ? 18.466 -0.339 -6.919 1.00 88.25 93 SER A N 1
ATOM 691 C CA . SER A 1 93 ? 19.843 0.087 -6.682 1.00 88.25 93 SER A CA 1
ATOM 692 C C . SER A 1 93 ? 19.930 1.207 -5.627 1.00 88.25 93 SER A C 1
ATOM 694 O O . SER A 1 93 ? 20.995 1.410 -5.043 1.00 88.25 93 SER A O 1
ATOM 696 N N . ILE A 1 94 ? 18.828 1.925 -5.363 1.00 87.38 94 ILE A N 1
ATOM 697 C CA . ILE A 1 94 ? 18.766 3.039 -4.407 1.00 87.38 94 ILE A CA 1
ATOM 698 C C . ILE A 1 94 ? 18.492 2.492 -2.993 1.00 87.38 94 ILE A C 1
ATOM 700 O O . ILE A 1 94 ? 17.465 1.835 -2.785 1.00 87.38 94 ILE A O 1
ATOM 704 N N . PRO A 1 95 ? 19.373 2.727 -2.003 1.00 87.75 95 PRO A N 1
ATOM 705 C CA . PRO A 1 95 ? 19.111 2.352 -0.614 1.00 87.75 95 PRO A CA 1
ATOM 706 C C . PRO A 1 95 ? 17.854 3.040 -0.070 1.00 87.75 95 PRO A C 1
ATOM 708 O O . PRO A 1 95 ? 17.581 4.189 -0.410 1.00 87.75 95 PRO A O 1
ATOM 711 N N . VAL A 1 96 ? 17.106 2.367 0.812 1.00 84.94 96 VAL A N 1
ATOM 712 C CA . VAL A 1 96 ? 15.855 2.913 1.382 1.00 84.94 96 VAL A CA 1
ATOM 713 C C . VAL A 1 96 ? 16.110 4.230 2.124 1.00 84.94 96 VAL A C 1
ATOM 715 O O . VAL A 1 96 ? 15.349 5.180 1.966 1.00 84.94 96 VAL A O 1
ATOM 718 N N . SER A 1 97 ? 17.215 4.326 2.870 1.00 84.88 97 SER A N 1
ATOM 719 C CA . SER A 1 97 ? 17.621 5.551 3.573 1.00 84.88 97 SER A CA 1
ATOM 720 C C . SER A 1 97 ? 17.808 6.739 2.626 1.00 84.88 97 SER A C 1
ATOM 722 O O . SER A 1 97 ? 17.364 7.844 2.924 1.00 84.88 97 SER A O 1
ATOM 724 N N . GLU A 1 98 ? 18.420 6.512 1.463 1.00 86.06 98 GLU A N 1
ATOM 725 C CA . GLU A 1 98 ? 18.661 7.551 0.462 1.00 86.06 98 GLU A CA 1
ATOM 726 C C . GLU A 1 98 ? 17.398 7.882 -0.330 1.00 86.06 98 GLU A C 1
ATOM 728 O O . GLU A 1 98 ? 17.134 9.053 -0.595 1.00 86.06 98 GLU A O 1
ATOM 733 N N . LEU A 1 99 ? 16.571 6.879 -0.644 1.00 87.19 99 LEU A N 1
ATOM 734 C CA . LEU A 1 99 ? 15.257 7.095 -1.242 1.00 87.19 99 LEU A CA 1
ATOM 735 C C . LEU A 1 99 ? 14.454 8.086 -0.389 1.00 87.19 99 LEU A C 1
ATOM 737 O O . LEU A 1 99 ? 14.025 9.114 -0.905 1.00 87.19 99 LEU A O 1
ATOM 741 N N . MET A 1 100 ? 14.353 7.834 0.919 1.00 85.06 100 MET A N 1
ATOM 742 C CA . MET A 1 100 ? 13.621 8.693 1.856 1.00 85.06 100 MET A CA 1
ATOM 743 C C . MET A 1 100 ? 14.300 10.052 2.115 1.00 85.06 100 MET A C 1
ATOM 745 O O . MET A 1 100 ? 13.643 10.994 2.552 1.00 85.06 100 MET A O 1
ATOM 749 N N . ALA A 1 101 ? 15.596 10.199 1.820 1.00 85.44 101 ALA A N 1
ATOM 750 C CA . ALA A 1 101 ? 16.321 11.463 1.968 1.00 85.44 101 ALA A CA 1
ATOM 751 C C . ALA A 1 101 ? 16.115 12.433 0.787 1.00 85.44 101 ALA A C 1
ATOM 753 O O . ALA A 1 101 ? 16.300 13.642 0.946 1.00 85.44 101 ALA A O 1
ATOM 754 N N . TYR A 1 102 ? 15.729 11.940 -0.398 1.00 86.19 102 TYR A N 1
ATOM 755 C CA . TYR A 1 102 ? 15.589 12.757 -1.610 1.00 86.19 102 TYR A CA 1
ATOM 756 C C . TYR A 1 102 ? 14.134 12.818 -2.119 1.00 86.19 102 TYR A C 1
ATOM 758 O O . TYR A 1 102 ? 13.737 12.000 -2.955 1.00 86.19 102 TYR A O 1
ATOM 766 N N . PRO A 1 103 ? 13.346 13.855 -1.758 1.00 86.00 103 PRO A N 1
ATOM 767 C CA . PRO A 1 103 ? 11.941 14.004 -2.169 1.00 86.00 103 PRO A CA 1
ATOM 768 C C . PRO A 1 103 ? 11.678 13.905 -3.672 1.00 86.00 103 PRO A C 1
ATOM 770 O O . PRO A 1 103 ? 10.664 13.365 -4.102 1.00 86.00 103 PRO A O 1
ATOM 773 N N . LYS A 1 104 ? 12.608 14.389 -4.501 1.00 85.75 104 LYS A N 1
ATOM 774 C CA . LYS A 1 104 ? 12.486 14.296 -5.963 1.00 85.75 104 LYS A CA 1
ATOM 775 C C . LYS A 1 104 ? 12.550 12.853 -6.470 1.00 85.75 104 LYS A C 1
ATOM 777 O O . LYS A 1 104 ? 11.874 12.543 -7.443 1.00 85.75 104 LYS A O 1
ATOM 782 N N . VAL A 1 105 ? 13.336 11.998 -5.814 1.00 89.38 105 VAL A N 1
ATOM 783 C CA . VAL A 1 105 ? 13.439 10.572 -6.152 1.00 89.38 105 VAL A CA 1
ATOM 784 C C . VAL A 1 105 ? 12.188 9.842 -5.682 1.00 89.38 105 VAL A C 1
ATOM 786 O O . VAL A 1 105 ? 11.608 9.096 -6.461 1.00 89.38 105 VAL A O 1
ATOM 789 N N . MET A 1 106 ? 11.703 10.117 -4.466 1.00 90.19 106 MET A N 1
ATOM 790 C CA . MET A 1 106 ? 10.443 9.542 -3.967 1.00 90.19 106 MET A CA 1
ATOM 791 C C . MET A 1 106 ? 9.260 9.825 -4.887 1.00 90.19 106 MET A C 1
ATOM 793 O O . MET A 1 106 ? 8.509 8.911 -5.216 1.00 90.19 106 MET A O 1
ATOM 797 N N . ARG A 1 107 ? 9.136 11.069 -5.366 1.00 89.38 107 ARG A N 1
ATOM 798 C CA . ARG A 1 107 ? 8.078 11.473 -6.307 1.00 89.38 107 ARG A CA 1
ATOM 799 C C . ARG A 1 107 ? 8.196 10.835 -7.695 1.00 89.38 107 ARG A C 1
ATOM 801 O O . ARG A 1 107 ? 7.263 10.949 -8.479 1.00 89.38 107 ARG A O 1
ATOM 808 N N . ALA A 1 108 ? 9.313 10.185 -8.013 1.00 92.25 108 ALA A N 1
ATOM 809 C CA . ALA A 1 108 ? 9.432 9.327 -9.190 1.00 92.25 108 ALA A CA 1
ATOM 810 C C . ALA A 1 108 ? 9.197 7.847 -8.838 1.00 92.25 108 ALA A C 1
ATOM 812 O O . ALA A 1 108 ? 8.556 7.126 -9.595 1.00 92.25 108 ALA A O 1
ATOM 813 N N . TYR A 1 109 ? 9.695 7.403 -7.683 1.00 94.94 109 TYR A N 1
ATOM 814 C CA . TYR A 1 109 ? 9.667 6.011 -7.247 1.00 94.94 109 TYR A CA 1
ATOM 815 C C . TYR A 1 109 ? 8.271 5.528 -6.849 1.00 94.94 109 TYR A C 1
ATOM 817 O O . TYR A 1 109 ? 7.822 4.510 -7.365 1.00 94.94 109 TYR A O 1
ATOM 825 N N . PHE A 1 110 ? 7.570 6.228 -5.953 1.00 95.19 110 PHE A N 1
ATOM 826 C CA . PHE A 1 110 ? 6.293 5.736 -5.425 1.00 95.19 110 PHE A CA 1
ATOM 827 C C . PHE A 1 110 ? 5.173 5.692 -6.472 1.00 95.19 110 PHE A C 1
ATOM 829 O O . PHE A 1 110 ? 4.514 4.658 -6.543 1.00 95.19 110 PHE A O 1
ATOM 836 N N . PRO A 1 111 ? 5.011 6.697 -7.357 1.00 94.62 111 PRO A N 1
ATOM 837 C CA . PRO A 1 111 ? 4.081 6.576 -8.481 1.00 94.62 111 PRO A CA 1
ATOM 838 C C . PRO A 1 111 ? 4.443 5.436 -9.443 1.00 94.62 111 PRO A C 1
ATOM 840 O O . PRO A 1 111 ? 3.566 4.789 -10.002 1.00 94.62 111 PRO A O 1
ATOM 843 N N . PHE A 1 112 ? 5.738 5.158 -9.645 1.00 95.44 112 PHE A N 1
ATOM 844 C CA . PHE A 1 112 ? 6.157 4.005 -10.443 1.00 95.44 112 PHE A CA 1
ATOM 845 C C . PHE A 1 112 ? 5.751 2.684 -9.777 1.00 95.44 112 PHE A C 1
ATOM 847 O O . PHE A 1 112 ? 5.177 1.827 -10.446 1.00 95.44 112 PHE A O 1
ATOM 854 N N . GLN A 1 113 ? 5.992 2.534 -8.470 1.00 96.06 113 GLN A N 1
ATOM 855 C CA . GLN A 1 113 ? 5.560 1.347 -7.727 1.00 96.06 113 GLN A CA 1
ATOM 856 C C . GLN A 1 113 ? 4.037 1.186 -7.763 1.00 96.06 113 GLN A C 1
ATOM 858 O O . GLN A 1 113 ? 3.560 0.085 -8.013 1.00 96.06 113 GLN A O 1
ATOM 863 N N . GLU A 1 114 ? 3.273 2.265 -7.580 1.00 96.38 114 GLU A N 1
ATOM 864 C CA . GLU A 1 114 ? 1.809 2.234 -7.668 1.00 96.38 114 GLU A CA 1
ATOM 865 C C . GLU A 1 114 ? 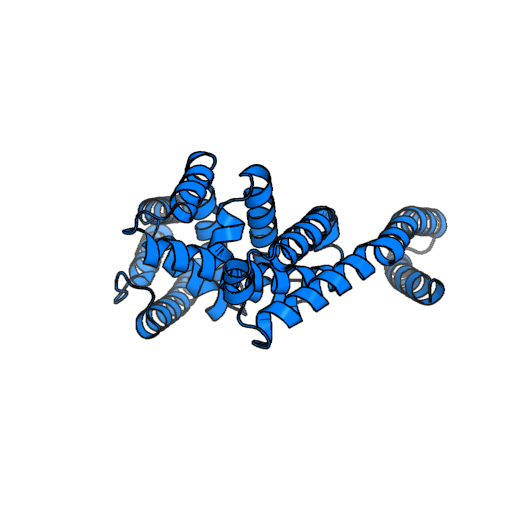1.329 1.659 -9.002 1.00 96.38 114 GLU A C 1
ATOM 867 O O . GLU A 1 114 ? 0.543 0.711 -9.005 1.00 96.38 114 GLU A O 1
ATOM 872 N N . ILE A 1 115 ? 1.897 2.125 -10.118 1.00 94.75 115 ILE A N 1
ATOM 873 C CA . ILE A 1 115 ? 1.542 1.637 -11.455 1.00 94.75 115 ILE A CA 1
ATOM 874 C C . ILE A 1 115 ? 1.899 0.160 -11.627 1.00 94.75 115 ILE A C 1
ATOM 876 O O . ILE A 1 115 ? 1.133 -0.586 -12.243 1.00 94.75 115 ILE A O 1
ATOM 880 N N . LEU A 1 116 ? 3.038 -0.287 -11.085 1.00 94.69 116 LEU A N 1
ATOM 881 C CA . LEU A 1 116 ? 3.389 -1.707 -11.104 1.00 94.69 116 LEU A CA 1
ATOM 882 C C . LEU A 1 116 ? 2.383 -2.536 -10.303 1.00 94.69 116 LEU A C 1
ATOM 884 O O . LEU A 1 116 ? 1.944 -3.576 -10.782 1.00 94.69 116 LEU A O 1
ATOM 888 N N . PHE A 1 117 ? 1.970 -2.076 -9.123 1.00 96.31 117 PHE A N 1
ATOM 889 C CA . PHE A 1 117 ? 0.955 -2.769 -8.332 1.00 96.31 117 PHE A CA 1
ATOM 890 C C . PHE A 1 117 ? -0.428 -2.736 -8.984 1.00 96.31 117 PHE A C 1
ATOM 892 O O . PHE A 1 117 ? -1.164 -3.707 -8.833 1.00 96.31 117 PHE A O 1
ATOM 899 N N . HIS A 1 118 ? -0.766 -1.683 -9.727 1.00 93.75 118 HIS A N 1
ATOM 900 C CA . HIS A 1 118 ? -2.044 -1.541 -10.421 1.00 93.75 118 HIS A CA 1
ATOM 901 C C . HIS A 1 118 ? -2.144 -2.423 -11.675 1.00 93.75 118 HIS A C 1
ATOM 903 O O . HIS A 1 118 ? -3.098 -3.183 -11.828 1.00 93.75 118 HIS A O 1
ATOM 909 N N . ASN A 1 119 ? -1.153 -2.341 -12.568 1.00 90.12 119 ASN A N 1
ATOM 910 C CA . ASN A 1 119 ? -1.213 -2.960 -13.897 1.00 90.12 119 ASN A CA 1
ATOM 911 C C . ASN A 1 119 ? -0.412 -4.266 -14.001 1.00 90.12 119 ASN A C 1
ATOM 913 O O . ASN A 1 119 ? -0.692 -5.102 -14.859 1.00 90.12 119 ASN A O 1
ATOM 917 N N . HIS A 1 120 ? 0.591 -4.448 -13.142 1.00 90.69 120 HIS A N 1
ATOM 918 C CA . HIS A 1 120 ? 1.575 -5.529 -13.226 1.00 90.69 120 HIS A CA 1
ATOM 919 C C . HIS A 1 120 ? 1.722 -6.287 -11.896 1.00 90.69 120 HIS A C 1
ATOM 921 O O . HIS A 1 120 ? 2.780 -6.855 -11.618 1.00 90.69 120 HIS A O 1
ATOM 927 N N . THR A 1 121 ? 0.659 -6.361 -11.079 1.00 94.06 121 THR A N 1
ATOM 928 C CA . THR A 1 121 ? 0.666 -7.104 -9.804 1.00 94.06 121 THR A CA 1
ATOM 929 C C . THR A 1 121 ? 1.182 -8.537 -9.963 1.00 94.06 121 THR A C 1
ATOM 931 O O . THR A 1 121 ? 2.029 -8.941 -9.168 1.00 94.06 121 THR A O 1
ATOM 934 N N . PRO A 1 122 ? 0.758 -9.312 -10.991 1.00 93.00 122 PRO A N 1
ATOM 935 C CA . PRO A 1 122 ? 1.270 -10.663 -11.184 1.00 93.00 122 PRO A CA 1
ATOM 936 C C . PRO A 1 122 ? 2.784 -10.706 -11.381 1.00 93.00 122 PRO A C 1
ATOM 938 O O . PRO A 1 122 ? 3.420 -11.603 -10.848 1.00 93.00 122 PRO A O 1
ATOM 941 N N . TYR A 1 123 ? 3.369 -9.750 -12.108 1.00 92.38 123 TYR A N 1
ATOM 942 C CA . TYR A 1 123 ? 4.820 -9.668 -12.289 1.00 92.38 123 TYR A CA 1
ATOM 943 C C . TYR A 1 123 ? 5.526 -9.433 -10.947 1.00 92.38 123 TYR A C 1
ATOM 945 O O . TYR A 1 123 ? 6.450 -10.170 -10.615 1.00 92.38 123 TYR A O 1
ATOM 953 N N . LEU A 1 124 ? 5.021 -8.507 -10.120 1.00 95.31 124 LEU A N 1
ATOM 954 C CA . LEU A 1 124 ? 5.571 -8.260 -8.783 1.00 95.31 124 LEU A CA 1
ATOM 955 C C . LEU A 1 124 ? 5.506 -9.496 -7.876 1.00 95.31 124 LEU A C 1
ATOM 957 O O . LEU A 1 124 ? 6.452 -9.758 -7.141 1.00 95.31 124 LEU A O 1
ATOM 961 N N . CYS A 1 125 ? 4.421 -10.272 -7.936 1.00 95.06 125 CYS A N 1
ATOM 962 C CA . CYS A 1 125 ? 4.281 -11.492 -7.139 1.00 95.06 125 CYS A CA 1
ATOM 963 C C . CYS A 1 125 ? 5.255 -12.610 -7.539 1.00 95.06 125 CYS A C 1
ATOM 965 O O . CYS A 1 125 ? 5.454 -13.516 -6.744 1.00 95.06 125 CYS A O 1
ATOM 967 N N . HIS A 1 126 ? 5.830 -12.591 -8.747 1.00 95.06 126 HIS A N 1
ATOM 968 C CA . HIS A 1 126 ? 6.813 -13.595 -9.182 1.00 95.06 126 HIS A CA 1
ATOM 969 C C . HIS A 1 126 ? 8.264 -13.193 -8.885 1.00 95.06 126 HIS A C 1
ATOM 971 O O . HIS A 1 126 ? 9.179 -13.960 -9.189 1.00 95.06 126 HIS A O 1
ATOM 977 N N . LEU A 1 127 ? 8.489 -12.013 -8.302 1.00 94.75 127 LEU A N 1
ATOM 978 C CA . LEU A 1 127 ? 9.816 -11.599 -7.858 1.00 94.75 127 LEU A CA 1
ATOM 979 C C . LEU A 1 127 ? 10.333 -12.525 -6.748 1.00 94.75 127 LEU A C 1
ATOM 981 O O . LEU A 1 127 ? 9.584 -13.236 -6.083 1.00 94.75 127 LEU A O 1
ATOM 985 N N . GLU A 1 128 ? 11.641 -12.501 -6.512 1.00 95.19 128 GLU A N 1
ATOM 986 C CA . GLU A 1 128 ? 12.223 -13.169 -5.349 1.00 95.19 128 GLU A CA 1
ATOM 987 C C . GLU A 1 128 ? 11.661 -12.568 -4.044 1.00 95.19 128 GLU A C 1
ATOM 989 O O . GLU A 1 128 ? 11.482 -11.349 -3.957 1.00 95.19 128 GLU A O 1
ATOM 994 N N . THR A 1 129 ? 11.424 -13.387 -3.004 1.00 94.94 129 THR A N 1
ATOM 995 C CA . THR A 1 129 ? 10.843 -12.897 -1.737 1.00 94.94 129 THR A CA 1
ATOM 996 C C . THR A 1 129 ? 11.644 -11.738 -1.146 1.00 94.94 129 THR A C 1
ATOM 998 O O . THR A 1 129 ? 11.053 -10.767 -0.683 1.00 94.94 129 THR A O 1
ATOM 1001 N N . SER A 1 130 ? 12.978 -11.785 -1.202 1.00 93.62 130 SER A N 1
ATOM 1002 C CA . SER A 1 130 ? 13.845 -10.713 -0.694 1.00 93.62 130 SER A CA 1
ATOM 1003 C C . SER A 1 130 ? 13.574 -9.364 -1.382 1.00 93.62 130 SER A C 1
ATOM 1005 O O . SER A 1 130 ? 13.483 -8.324 -0.725 1.00 93.62 130 SER A O 1
ATOM 1007 N N . VAL A 1 131 ? 13.369 -9.385 -2.702 1.00 94.44 131 VAL A N 1
ATOM 1008 C CA . VAL A 1 131 ? 13.059 -8.210 -3.521 1.00 94.44 131 VAL A CA 1
ATOM 1009 C C . VAL A 1 131 ? 11.643 -7.715 -3.244 1.00 94.44 131 VAL A C 1
ATOM 1011 O O . VAL A 1 131 ? 11.454 -6.521 -3.004 1.00 94.44 131 VAL A O 1
ATOM 1014 N N . PHE A 1 132 ? 10.662 -8.621 -3.221 1.00 96.00 132 PHE A N 1
ATOM 1015 C CA . PHE A 1 132 ? 9.277 -8.281 -2.902 1.00 96.00 132 PHE A CA 1
ATOM 1016 C C . PHE A 1 132 ? 9.179 -7.621 -1.519 1.00 96.00 132 PHE A C 1
ATOM 1018 O O . PHE A 1 132 ? 8.596 -6.546 -1.380 1.00 96.00 132 PHE A O 1
ATOM 1025 N N . MET A 1 133 ? 9.845 -8.187 -0.508 1.00 94.44 133 MET A N 1
ATOM 1026 C CA . MET A 1 133 ? 9.854 -7.627 0.845 1.00 94.44 133 MET A CA 1
ATOM 1027 C C . MET A 1 133 ? 10.547 -6.285 0.941 1.00 94.44 133 MET A C 1
ATOM 1029 O O . MET A 1 133 ? 10.085 -5.414 1.677 1.00 94.44 133 MET A O 1
ATOM 1033 N N . ARG A 1 134 ? 11.601 -6.061 0.157 1.00 93.50 134 ARG A N 1
ATOM 1034 C CA . ARG A 1 134 ? 12.214 -4.739 0.073 1.00 93.50 134 ARG A CA 1
ATOM 1035 C C . ARG A 1 134 ? 11.241 -3.693 -0.476 1.00 93.50 134 ARG A C 1
ATOM 1037 O O . ARG A 1 134 ? 11.192 -2.588 0.059 1.00 93.50 134 ARG A O 1
ATOM 1044 N N . ILE A 1 135 ? 10.457 -4.029 -1.502 1.00 95.62 135 ILE A N 1
ATOM 1045 C CA . ILE A 1 135 ? 9.428 -3.130 -2.050 1.00 95.62 135 ILE A CA 1
ATOM 1046 C C . ILE A 1 135 ? 8.345 -2.864 -0.997 1.00 95.62 135 ILE A C 1
ATOM 1048 O O . ILE A 1 135 ? 7.999 -1.707 -0.757 1.00 95.62 135 ILE A O 1
ATOM 1052 N N . MET A 1 136 ? 7.864 -3.902 -0.307 1.00 95.75 136 MET A N 1
ATOM 1053 C CA . MET A 1 136 ? 6.870 -3.758 0.763 1.00 95.75 136 MET A CA 1
ATOM 1054 C C . MET A 1 136 ? 7.383 -2.897 1.926 1.00 95.75 136 MET A C 1
ATOM 1056 O O . MET A 1 136 ? 6.646 -2.048 2.428 1.00 95.75 136 MET A O 1
ATOM 1060 N N . ALA A 1 137 ? 8.655 -3.037 2.306 1.00 93.56 137 ALA A N 1
ATOM 1061 C CA . ALA A 1 137 ? 9.296 -2.183 3.303 1.00 93.56 137 ALA A CA 1
ATOM 1062 C C . ALA A 1 137 ? 9.374 -0.718 2.836 1.00 93.56 137 ALA A C 1
ATOM 1064 O O . ALA A 1 137 ? 9.065 0.190 3.608 1.00 93.56 137 ALA A O 1
ATOM 1065 N N . CYS A 1 138 ? 9.713 -0.464 1.564 1.00 94.06 138 CYS A N 1
ATOM 1066 C CA . CYS A 1 138 ? 9.662 0.886 0.993 1.00 94.06 138 CYS A CA 1
ATOM 1067 C C . CYS A 1 138 ? 8.252 1.489 1.083 1.00 94.06 138 CYS A C 1
ATOM 1069 O O . CYS A 1 138 ? 8.120 2.644 1.488 1.00 94.06 138 CYS A O 1
ATOM 1071 N N . LEU A 1 139 ? 7.203 0.724 0.750 1.00 95.44 139 LEU A N 1
ATOM 1072 C CA . LEU A 1 139 ? 5.813 1.179 0.889 1.00 95.44 139 LEU A CA 1
ATOM 1073 C C . LEU A 1 139 ? 5.467 1.490 2.349 1.00 95.44 139 LEU A C 1
ATOM 1075 O O . LEU A 1 139 ? 4.859 2.521 2.622 1.00 95.44 139 LEU A O 1
ATOM 1079 N N . GLN A 1 140 ? 5.900 0.654 3.298 1.00 93.69 140 GLN A N 1
ATOM 1080 C CA . GLN A 1 140 ? 5.688 0.889 4.728 1.00 93.69 140 GLN A CA 1
ATOM 1081 C C . GLN A 1 140 ? 6.344 2.196 5.205 1.00 93.69 140 GLN A C 1
ATOM 1083 O O . GLN A 1 140 ? 5.735 2.953 5.962 1.00 93.69 140 GLN A O 1
ATOM 1088 N N . HIS A 1 141 ? 7.563 2.496 4.746 1.00 91.75 141 HIS A N 1
ATOM 1089 C CA . HIS A 1 141 ? 8.224 3.774 5.028 1.00 91.75 141 HIS A CA 1
ATOM 1090 C C . HIS A 1 141 ? 7.526 4.959 4.345 1.00 91.75 141 HIS A C 1
ATOM 1092 O O . HIS A 1 141 ? 7.393 6.017 4.958 1.00 91.75 141 HIS A O 1
ATOM 1098 N N . GLY A 1 142 ? 7.047 4.783 3.111 1.00 91.94 142 GLY A N 1
ATOM 1099 C CA . GLY A 1 142 ? 6.304 5.805 2.373 1.00 91.94 142 GLY A CA 1
ATOM 1100 C C . GLY A 1 142 ? 4.927 6.119 2.970 1.00 91.94 142 GLY A C 1
ATOM 1101 O O . GLY A 1 142 ? 4.499 7.268 2.936 1.00 91.94 142 GLY A O 1
ATOM 1102 N N . LEU A 1 143 ? 4.259 5.148 3.606 1.00 91.25 143 LEU A N 1
ATOM 1103 C CA . LEU A 1 143 ? 3.012 5.380 4.351 1.00 91.25 143 LEU A CA 1
ATOM 1104 C C . LEU A 1 143 ? 3.212 6.335 5.537 1.00 91.25 143 LEU A C 1
ATOM 1106 O O . LEU A 1 143 ? 2.338 7.152 5.811 1.00 91.25 143 LEU A O 1
ATOM 1110 N N . LYS A 1 144 ? 4.378 6.274 6.193 1.00 88.56 144 LYS A N 1
ATOM 1111 C CA . LYS A 1 144 ? 4.772 7.161 7.305 1.00 88.56 144 LYS A CA 1
ATOM 1112 C C . LYS A 1 144 ? 5.313 8.519 6.841 1.00 88.56 144 LYS A C 1
ATOM 1114 O O . LYS A 1 144 ? 5.765 9.318 7.660 1.00 88.56 144 LYS A O 1
ATOM 1119 N N . TRP A 1 145 ? 5.347 8.775 5.535 1.00 86.50 145 TRP A N 1
ATOM 1120 C CA . TRP A 1 145 ? 5.928 9.996 4.998 1.00 86.50 145 TRP A CA 1
ATOM 1121 C C . TRP A 1 145 ? 5.031 11.210 5.259 1.00 86.50 145 TRP A C 1
ATOM 1123 O O . TRP A 1 145 ? 3.901 11.275 4.777 1.00 86.50 145 TRP A O 1
ATOM 1133 N N . ILE A 1 146 ? 5.575 12.190 5.986 1.00 74.50 146 ILE A N 1
ATOM 1134 C CA . ILE A 1 146 ? 4.875 13.417 6.403 1.00 74.50 146 ILE A CA 1
ATOM 1135 C C . ILE A 1 146 ? 5.617 14.716 6.023 1.00 74.50 146 ILE A C 1
ATOM 1137 O O . ILE A 1 146 ? 5.193 15.795 6.422 1.00 74.50 146 ILE A O 1
ATOM 1141 N N . ASN A 1 147 ? 6.727 14.637 5.272 1.00 67.81 147 ASN A N 1
ATOM 1142 C CA . ASN A 1 147 ? 7.637 15.768 5.018 1.00 67.81 147 ASN A CA 1
ATOM 1143 C C . ASN A 1 147 ? 7.693 16.167 3.521 1.00 67.81 147 ASN A C 1
ATOM 1145 O O . ASN A 1 147 ? 7.957 15.323 2.686 1.00 67.81 147 ASN A O 1
ATOM 1149 N N . PRO A 1 148 ? 7.558 17.433 3.095 1.00 70.44 148 PRO A N 1
ATOM 1150 C CA . PRO A 1 148 ? 7.117 18.571 3.881 1.00 70.44 148 PRO A CA 1
ATOM 1151 C C . PRO A 1 148 ? 5.713 18.320 4.445 1.00 70.44 148 PRO A C 1
ATOM 1153 O O . PRO A 1 148 ? 4.952 17.554 3.841 1.00 70.44 148 PRO A O 1
ATOM 1156 N N . PRO A 1 149 ? 5.364 18.960 5.576 1.00 62.00 149 PRO A N 1
ATOM 1157 C CA . PRO A 1 149 ? 4.006 18.902 6.098 1.00 62.00 149 PRO A CA 1
ATOM 1158 C C . PRO A 1 149 ? 3.043 19.245 4.956 1.00 62.00 149 PRO A C 1
ATOM 1160 O O . PRO A 1 149 ? 3.290 20.188 4.203 1.00 62.00 149 PRO A O 1
ATOM 1163 N N . HIS A 1 150 ? 1.996 18.433 4.795 1.00 64.00 150 HIS A N 1
ATOM 1164 C CA . HIS A 1 150 ? 0.989 18.490 3.721 1.00 64.00 150 HIS A CA 1
ATOM 1165 C C . HIS A 1 150 ? 1.320 17.809 2.376 1.00 64.00 150 HIS A C 1
ATOM 1167 O O . HIS A 1 150 ? 0.421 17.727 1.536 1.00 64.00 150 HIS A O 1
ATOM 1173 N N . ASP A 1 151 ? 2.519 17.256 2.143 1.00 77.19 151 ASP A N 1
ATOM 1174 C CA . ASP A 1 151 ? 2.758 16.412 0.954 1.00 77.19 151 ASP A CA 1
ATOM 1175 C C . ASP A 1 151 ? 2.213 14.992 1.168 1.00 77.19 151 ASP A C 1
ATOM 1177 O O . ASP A 1 151 ? 2.940 14.045 1.466 1.00 77.19 151 ASP A O 1
ATOM 1181 N N . ILE A 1 152 ? 0.896 14.856 1.009 1.00 86.88 152 ILE A N 1
ATOM 1182 C CA . ILE A 1 152 ? 0.180 13.583 1.149 1.00 86.88 152 ILE A CA 1
ATOM 1183 C C . ILE A 1 152 ? 0.289 12.684 -0.083 1.00 86.88 152 ILE A C 1
ATOM 1185 O O . ILE A 1 152 ? -0.292 11.598 -0.097 1.00 86.88 152 ILE A O 1
ATOM 1189 N N . SER A 1 153 ? 0.969 13.138 -1.142 1.00 89.25 153 SER A N 1
ATOM 1190 C CA . SER A 1 153 ? 1.021 12.407 -2.409 1.00 89.25 153 SER A CA 1
ATOM 1191 C C . SER A 1 153 ? 1.697 11.055 -2.213 1.00 89.25 153 SER A C 1
ATOM 1193 O O . SER A 1 153 ? 1.093 10.027 -2.489 1.00 89.25 153 SER A O 1
ATOM 1195 N N . VAL A 1 154 ? 2.887 11.040 -1.611 1.00 91.44 154 VAL A N 1
ATOM 1196 C CA . VAL A 1 154 ? 3.682 9.825 -1.384 1.00 91.44 154 VAL A CA 1
ATOM 1197 C C . VAL A 1 154 ? 2.912 8.774 -0.585 1.00 91.44 154 VAL A C 1
ATOM 1199 O O . VAL A 1 154 ? 2.822 7.624 -1.014 1.00 91.44 154 VAL A O 1
ATOM 1202 N N . SER A 1 155 ? 2.325 9.158 0.549 1.00 92.38 155 SER A N 1
ATOM 1203 C CA . SER A 1 155 ? 1.568 8.230 1.391 1.00 92.38 155 SER A CA 1
ATOM 1204 C C . SER A 1 155 ? 0.286 7.750 0.703 1.00 92.38 155 SER A C 1
ATOM 1206 O O . SER A 1 155 ? -0.088 6.588 0.856 1.00 92.38 155 SER A O 1
ATOM 1208 N N . SER A 1 156 ? -0.349 8.593 -0.119 1.00 93.88 156 SER A N 1
ATOM 1209 C CA . SER A 1 156 ? -1.507 8.201 -0.935 1.00 93.88 156 SER A CA 1
ATOM 1210 C C . SER A 1 156 ? -1.139 7.211 -2.045 1.00 93.88 156 SER A C 1
ATOM 1212 O O . SER A 1 156 ? -1.861 6.233 -2.228 1.00 93.88 156 SER A O 1
ATOM 1214 N N . GLU A 1 157 ? -0.007 7.400 -2.732 1.00 95.25 157 GLU A N 1
ATOM 1215 C CA . GLU A 1 157 ? 0.494 6.451 -3.740 1.00 95.25 157 GLU A CA 1
ATOM 1216 C C . GLU A 1 157 ? 0.848 5.102 -3.102 1.00 95.25 157 GLU A C 1
ATOM 1218 O O . GLU A 1 157 ? 0.493 4.048 -3.626 1.00 95.25 157 GLU A O 1
ATOM 1223 N N . CYS A 1 158 ? 1.473 5.112 -1.919 1.00 95.69 158 CYS A N 1
ATOM 1224 C CA . CYS A 1 158 ? 1.767 3.881 -1.181 1.00 95.69 158 CYS A CA 1
ATOM 1225 C C . CYS A 1 158 ? 0.491 3.139 -0.772 1.00 95.69 158 CYS A C 1
ATOM 1227 O O . CYS A 1 158 ? 0.417 1.914 -0.878 1.00 95.69 158 CYS A O 1
ATOM 1229 N N . ALA A 1 159 ? -0.522 3.878 -0.319 1.00 96.25 159 ALA A N 1
ATOM 1230 C CA . ALA A 1 159 ? -1.812 3.310 0.044 1.00 96.25 159 ALA A CA 1
ATOM 1231 C C . ALA A 1 159 ? -2.558 2.744 -1.174 1.00 96.25 159 ALA A C 1
ATOM 1233 O O . ALA A 1 159 ? -3.160 1.675 -1.069 1.00 96.25 159 ALA A O 1
ATOM 1234 N N . SER A 1 160 ? -2.477 3.411 -2.331 1.00 97.00 160 SER A N 1
ATOM 1235 C CA . SER A 1 160 ? -3.022 2.912 -3.601 1.00 97.00 160 SER A CA 1
ATOM 1236 C C . SER A 1 160 ? -2.314 1.628 -4.044 1.00 97.00 160 SER A C 1
ATOM 1238 O O . SER A 1 160 ? -2.971 0.617 -4.291 1.00 97.00 160 SER A O 1
ATOM 1240 N N . ALA A 1 161 ? -0.977 1.617 -4.030 1.00 97.81 161 ALA A N 1
ATOM 1241 C CA . ALA A 1 161 ? -0.165 0.445 -4.356 1.00 97.81 161 ALA A CA 1
ATOM 1242 C C . ALA A 1 161 ? -0.536 -0.765 -3.482 1.00 97.81 161 ALA A C 1
ATOM 1244 O O . ALA A 1 161 ? -0.811 -1.860 -3.981 1.00 97.81 161 ALA A O 1
ATOM 1245 N N . LEU A 1 162 ? -0.620 -0.548 -2.165 1.00 97.62 162 LEU A N 1
ATOM 1246 C CA . LEU A 1 162 ? -1.034 -1.574 -1.213 1.00 97.62 162 LEU A CA 1
ATOM 1247 C C . LEU A 1 162 ? -2.477 -2.034 -1.463 1.00 97.62 162 LEU A C 1
ATOM 1249 O O . LEU A 1 162 ? -2.764 -3.228 -1.380 1.00 97.62 162 LEU A O 1
ATOM 1253 N N . TYR A 1 163 ? -3.385 -1.113 -1.795 1.00 97.50 163 TYR A N 1
ATOM 1254 C CA . TYR A 1 163 ? -4.768 -1.455 -2.106 1.00 97.50 163 TYR A CA 1
ATOM 1255 C C . TYR A 1 163 ? -4.866 -2.370 -3.327 1.00 97.50 163 TYR A C 1
ATOM 1257 O O . TYR A 1 163 ? -5.590 -3.359 -3.254 1.00 97.50 163 TYR A O 1
ATOM 1265 N N . HIS A 1 164 ? -4.119 -2.114 -4.405 1.00 97.56 164 HIS A N 1
ATOM 1266 C CA . HIS A 1 164 ? -4.139 -2.976 -5.594 1.00 97.56 164 HIS A CA 1
ATOM 1267 C C . HIS A 1 164 ? -3.633 -4.391 -5.301 1.00 97.56 164 HIS A C 1
ATOM 1269 O O . HIS A 1 164 ? -4.242 -5.359 -5.752 1.00 97.56 164 HIS A O 1
ATOM 1275 N N . LEU A 1 165 ? -2.588 -4.540 -4.477 1.00 96.88 165 LEU A N 1
ATOM 1276 C CA . LEU A 1 165 ? -2.120 -5.858 -4.028 1.00 96.88 165 LEU A CA 1
ATOM 1277 C C . LEU A 1 165 ? -3.214 -6.619 -3.264 1.00 96.88 165 LEU A C 1
ATOM 1279 O O . LEU A 1 165 ? -3.446 -7.813 -3.478 1.00 96.88 165 LEU A O 1
ATOM 1283 N N . VAL A 1 166 ? -3.885 -5.925 -2.349 1.00 96.12 166 VAL A N 1
ATOM 1284 C CA . VAL A 1 166 ? -4.906 -6.522 -1.490 1.00 96.12 166 VAL A CA 1
ATOM 1285 C C . VAL A 1 166 ? -6.193 -6.812 -2.266 1.00 96.12 166 VAL A C 1
ATOM 1287 O O . VAL A 1 166 ? -6.793 -7.867 -2.068 1.00 96.12 166 VAL A O 1
ATOM 1290 N N . ASP A 1 167 ? -6.593 -5.936 -3.188 1.00 96.12 167 ASP A N 1
ATOM 1291 C CA . ASP A 1 167 ? -7.715 -6.149 -4.107 1.00 96.12 167 ASP A CA 1
ATOM 1292 C C . ASP A 1 167 ? -7.438 -7.335 -5.041 1.00 96.12 167 ASP A C 1
ATOM 1294 O O . ASP A 1 167 ? -8.296 -8.210 -5.185 1.00 96.12 167 ASP A O 1
ATOM 1298 N N . PHE A 1 168 ? -6.215 -7.445 -5.576 1.00 95.50 168 PHE A N 1
ATOM 1299 C CA . PHE A 1 168 ? -5.769 -8.598 -6.361 1.00 95.50 168 PHE A CA 1
ATOM 1300 C C . PHE A 1 168 ? -5.904 -9.905 -5.570 1.00 95.50 168 PHE A C 1
ATOM 1302 O O . PHE A 1 168 ? -6.511 -10.862 -6.064 1.00 95.50 168 PHE A O 1
ATOM 1309 N N . ARG A 1 169 ? -5.410 -9.941 -4.324 1.00 94.44 169 ARG A N 1
ATOM 1310 C CA . ARG A 1 169 ? -5.542 -11.105 -3.431 1.00 94.44 169 ARG A CA 1
ATOM 1311 C C . ARG A 1 169 ? -7.005 -11.416 -3.112 1.00 94.44 169 ARG A C 1
ATOM 1313 O O . ARG A 1 169 ? -7.404 -12.576 -3.160 1.00 94.44 169 ARG A O 1
ATOM 1320 N N . PHE A 1 170 ? -7.813 -10.402 -2.804 1.00 94.44 170 PHE A N 1
ATOM 1321 C CA . PHE A 1 170 ? -9.216 -10.574 -2.428 1.00 94.44 170 PHE A CA 1
ATOM 1322 C C . PHE A 1 170 ? -10.058 -11.130 -3.584 1.00 94.44 170 PHE A C 1
ATOM 1324 O O . PHE A 1 170 ? -10.801 -12.094 -3.402 1.00 94.44 170 PHE A O 1
ATOM 1331 N N . ARG A 1 171 ? -9.928 -10.560 -4.789 1.00 92.06 171 ARG A N 1
ATOM 1332 C CA . ARG A 1 171 ? -10.724 -10.964 -5.960 1.00 92.06 171 ARG A CA 1
ATOM 1333 C C . ARG A 1 171 ? -10.310 -12.309 -6.530 1.00 92.06 171 ARG A C 1
ATOM 1335 O O . ARG A 1 171 ? -11.158 -13.046 -7.031 1.00 92.06 171 ARG A O 1
ATOM 1342 N N . ASN A 1 172 ? -9.018 -12.619 -6.484 1.00 89.44 172 ASN A N 1
ATOM 1343 C CA . ASN A 1 172 ? -8.500 -13.846 -7.073 1.00 89.44 172 ASN A CA 1
ATOM 1344 C C . ASN A 1 172 ? -8.335 -14.975 -6.050 1.00 89.44 172 ASN A C 1
ATOM 1346 O O . ASN A 1 172 ? -8.065 -16.087 -6.469 1.00 89.44 172 ASN A O 1
ATOM 1350 N N . GLY A 1 173 ? -8.566 -14.764 -4.748 1.00 79.69 173 GLY A N 1
ATOM 1351 C CA . GLY A 1 173 ? -8.292 -15.758 -3.696 1.00 79.69 173 GLY A CA 1
ATOM 1352 C C . GLY A 1 173 ? -9.010 -17.115 -3.811 1.00 79.69 173 GLY A C 1
ATOM 1353 O O . GLY A 1 173 ? -8.677 -18.033 -3.073 1.00 79.69 173 GLY A O 1
ATOM 1354 N N . LYS A 1 174 ? -9.981 -17.262 -4.723 1.00 75.88 174 LYS A N 1
ATOM 1355 C CA . LYS A 1 174 ? -10.637 -18.544 -5.057 1.00 75.88 174 LYS A CA 1
ATOM 1356 C C . LYS A 1 174 ? -10.122 -19.190 -6.351 1.00 75.88 174 LYS A C 1
ATOM 1358 O O . LYS A 1 174 ? -10.560 -20.283 -6.693 1.00 75.88 174 LYS A O 1
ATOM 1363 N N . LYS A 1 175 ? -9.274 -18.496 -7.107 1.00 83.88 175 LYS A N 1
ATOM 1364 C CA . LYS A 1 175 ? -8.724 -18.946 -8.387 1.00 83.88 175 LYS A CA 1
ATOM 1365 C C . LYS A 1 175 ? -7.340 -19.528 -8.158 1.00 83.88 175 LYS A C 1
ATOM 1367 O O . LYS A 1 175 ? -6.532 -18.939 -7.443 1.00 83.88 175 LYS A O 1
ATOM 1372 N N . ASP A 1 176 ? -7.060 -20.638 -8.824 1.00 73.06 176 ASP A N 1
ATOM 1373 C CA . ASP A 1 176 ? -5.714 -21.187 -8.865 1.00 73.06 176 ASP A CA 1
ATOM 1374 C C . ASP A 1 176 ? -4.887 -20.416 -9.902 1.00 73.06 176 ASP A C 1
ATOM 1376 O O . ASP A 1 176 ? -5.017 -20.619 -11.110 1.00 73.06 176 ASP A O 1
ATOM 1380 N N . GLN A 1 177 ? -4.124 -19.430 -9.430 1.00 87.50 177 GLN A N 1
ATOM 1381 C CA . GLN A 1 177 ? -3.291 -18.568 -10.264 1.00 87.50 177 GLN A CA 1
ATOM 1382 C C . GLN A 1 177 ? -1.845 -18.608 -9.747 1.00 87.50 177 GLN A C 1
ATOM 1384 O O . GLN A 1 177 ? -1.637 -18.387 -8.551 1.00 87.50 177 GLN A O 1
ATOM 1389 N N . PRO A 1 178 ? -0.830 -18.798 -10.614 1.00 91.38 178 PRO A N 1
ATOM 1390 C CA . PRO A 1 178 ? 0.568 -18.928 -10.185 1.00 91.38 178 PRO A CA 1
ATOM 1391 C C . PRO A 1 178 ? 1.061 -17.707 -9.396 1.00 91.38 178 PRO A C 1
ATOM 1393 O O . PRO A 1 178 ? 1.717 -17.853 -8.369 1.00 91.38 178 PRO A O 1
ATOM 1396 N N . ALA A 1 179 ? 0.636 -16.501 -9.785 1.00 92.31 179 ALA A N 1
ATOM 1397 C CA . ALA A 1 179 ? 0.944 -15.272 -9.053 1.00 92.31 179 ALA A CA 1
ATOM 1398 C C . ALA A 1 179 ? 0.412 -15.274 -7.607 1.00 92.31 179 ALA A C 1
ATOM 1400 O O . ALA A 1 179 ? 1.056 -14.731 -6.714 1.00 92.31 179 ALA A O 1
ATOM 1401 N N . LEU A 1 180 ? -0.750 -15.886 -7.347 1.00 92.31 180 LEU A N 1
ATOM 1402 C CA . LEU A 1 180 ? -1.281 -15.994 -5.986 1.00 92.31 180 LEU A CA 1
ATOM 1403 C C . LEU A 1 180 ? -0.539 -17.031 -5.155 1.00 92.31 180 LEU A C 1
ATOM 1405 O O . LEU A 1 180 ? -0.363 -16.815 -3.959 1.00 92.31 180 LEU A O 1
ATOM 1409 N N . GLN A 1 181 ? -0.091 -18.125 -5.771 1.00 92.62 181 GLN A N 1
ATOM 1410 C CA . GLN A 1 181 ? 0.769 -19.100 -5.102 1.00 92.62 181 GLN A CA 1
ATOM 1411 C C . GLN A 1 181 ? 2.112 -18.460 -4.725 1.00 92.62 181 GLN A C 1
ATOM 1413 O O . GLN A 1 181 ? 2.582 -18.622 -3.600 1.00 92.62 181 GLN A O 1
ATOM 1418 N N . ALA A 1 182 ? 2.690 -17.663 -5.627 1.00 94.94 182 ALA A N 1
ATOM 1419 C CA . ALA A 1 182 ? 3.919 -16.923 -5.367 1.00 94.94 182 ALA A CA 1
ATOM 1420 C C . ALA A 1 182 ? 3.730 -15.861 -4.262 1.00 94.94 182 ALA A C 1
ATOM 1422 O O . ALA A 1 182 ? 4.517 -15.804 -3.317 1.00 94.94 182 ALA A O 1
ATOM 1423 N N . LEU A 1 183 ? 2.610 -15.124 -4.273 1.00 94.81 183 LEU A N 1
ATOM 1424 C CA . LEU A 1 183 ? 2.247 -14.231 -3.169 1.00 94.81 183 LEU A CA 1
ATOM 1425 C C . LEU A 1 183 ? 2.080 -14.994 -1.846 1.00 94.81 183 LEU A C 1
ATOM 1427 O O . LEU A 1 183 ? 2.588 -14.556 -0.817 1.00 94.81 183 LEU A O 1
ATOM 1431 N N . ALA A 1 184 ? 1.396 -16.140 -1.852 1.00 93.00 184 ALA A N 1
ATOM 1432 C CA . ALA A 1 184 ? 1.217 -16.968 -0.662 1.00 93.00 184 ALA A CA 1
ATOM 1433 C C . ALA A 1 184 ? 2.560 -17.452 -0.095 1.00 93.00 184 ALA A C 1
ATOM 1435 O O . ALA A 1 184 ? 2.732 -17.455 1.124 1.00 93.00 184 ALA A O 1
ATOM 1436 N N . LYS A 1 185 ? 3.534 -17.771 -0.959 1.00 94.88 185 LYS A N 1
ATOM 1437 C CA . LYS A 1 185 ? 4.907 -18.084 -0.546 1.00 94.88 185 LYS A CA 1
ATOM 1438 C C . LYS A 1 185 ? 5.538 -16.913 0.212 1.00 94.88 185 LYS A C 1
ATOM 1440 O O . LYS A 1 185 ? 5.989 -17.113 1.340 1.00 94.88 185 LYS A O 1
ATOM 1445 N N . HIS A 1 186 ? 5.496 -15.693 -0.332 1.00 95.50 186 HIS A N 1
ATOM 1446 C CA . HIS A 1 186 ? 6.027 -14.509 0.361 1.00 95.50 186 HIS A CA 1
ATOM 1447 C C . HIS A 1 186 ? 5.390 -14.304 1.743 1.00 95.50 186 HIS A C 1
ATOM 1449 O O . HIS A 1 186 ? 6.087 -13.994 2.710 1.00 95.50 186 HIS A O 1
ATOM 1455 N N . LEU A 1 187 ? 4.072 -14.512 1.844 1.00 92.69 187 LEU A N 1
ATOM 1456 C CA . LEU A 1 187 ? 3.328 -14.393 3.100 1.00 92.69 187 LEU A CA 1
ATOM 1457 C C . LEU A 1 187 ? 3.666 -15.508 4.092 1.00 92.69 187 LEU A C 1
ATOM 1459 O O . LEU A 1 187 ? 3.702 -15.249 5.288 1.00 92.69 187 LEU A O 1
ATOM 1463 N N . SER A 1 188 ? 3.936 -16.727 3.625 1.00 92.69 188 SER A N 1
ATOM 1464 C CA . SER A 1 188 ? 4.348 -17.830 4.501 1.00 92.69 188 SER A CA 1
ATOM 1465 C C . SER A 1 188 ? 5.728 -17.598 5.122 1.00 92.69 188 SER A C 1
ATOM 1467 O O . SER A 1 188 ? 5.936 -17.917 6.289 1.00 92.69 188 SER A O 1
ATOM 1469 N N . GLU A 1 189 ? 6.641 -16.968 4.378 1.00 93.06 189 GLU A N 1
ATOM 1470 C CA . GLU A 1 189 ? 7.984 -16.622 4.858 1.00 93.06 189 GLU A CA 1
ATOM 1471 C C . GLU A 1 189 ? 7.961 -15.417 5.821 1.00 93.06 189 GLU A C 1
ATOM 1473 O O . GLU A 1 189 ? 8.894 -15.226 6.595 1.00 93.06 189 GLU A O 1
ATOM 1478 N N . ASN A 1 190 ? 6.893 -14.608 5.806 1.00 91.06 190 ASN A N 1
ATOM 1479 C CA . ASN A 1 190 ? 6.750 -13.395 6.619 1.00 91.06 190 ASN A CA 1
ATOM 1480 C C . ASN A 1 190 ? 5.278 -13.134 6.991 1.00 91.06 190 ASN A C 1
ATOM 1482 O O . ASN A 1 190 ? 4.657 -12.149 6.573 1.00 91.06 190 ASN A O 1
ATOM 1486 N N . SER A 1 191 ? 4.719 -14.018 7.814 1.00 90.06 191 SER A N 1
ATOM 1487 C CA . SER A 1 191 ? 3.295 -14.025 8.184 1.00 90.06 191 SER A CA 1
ATOM 1488 C C . SER A 1 191 ? 2.803 -12.742 8.866 1.00 90.06 191 SER A C 1
ATOM 1490 O O . SER A 1 191 ? 1.620 -12.415 8.794 1.00 90.06 191 SER A O 1
ATOM 1492 N N . HIS A 1 192 ? 3.704 -11.978 9.484 1.00 91.31 192 HIS A N 1
ATOM 1493 C CA . HIS A 1 192 ? 3.386 -10.743 10.198 1.00 91.31 192 HIS A CA 1
ATOM 1494 C C . HIS A 1 192 ? 3.206 -9.520 9.283 1.00 91.31 192 HIS A C 1
ATOM 1496 O O . HIS A 1 192 ? 2.592 -8.548 9.709 1.00 91.31 192 HIS A O 1
ATOM 1502 N N . MET A 1 193 ? 3.682 -9.548 8.030 1.00 93.00 193 MET A N 1
ATOM 1503 C CA . MET A 1 193 ? 3.759 -8.358 7.165 1.00 93.00 193 MET A CA 1
ATOM 1504 C C . MET A 1 193 ? 2.419 -7.617 7.029 1.00 93.00 193 MET A C 1
ATOM 1506 O O . MET A 1 193 ? 2.349 -6.405 7.231 1.00 93.00 193 MET A O 1
ATOM 1510 N N . PHE A 1 194 ? 1.339 -8.330 6.698 1.00 94.56 194 PHE A N 1
ATOM 1511 C CA . PHE A 1 194 ? 0.017 -7.715 6.548 1.00 94.56 194 PHE A CA 1
ATOM 1512 C C . PHE A 1 194 ? -0.592 -7.266 7.876 1.00 94.56 194 PHE A C 1
ATOM 1514 O O . PHE A 1 194 ? -1.269 -6.241 7.897 1.00 94.56 194 PHE A O 1
ATOM 1521 N N . GLY A 1 195 ? -0.319 -7.976 8.974 1.00 95.12 195 GLY A N 1
ATOM 1522 C CA . GLY A 1 195 ? -0.713 -7.540 10.314 1.00 95.12 195 GLY A CA 1
ATOM 1523 C C . GLY A 1 195 ? -0.017 -6.236 10.707 1.00 95.12 195 GLY A C 1
ATOM 1524 O O . GLY A 1 195 ? -0.679 -5.285 11.106 1.00 95.12 195 GLY A O 1
ATOM 1525 N N . SER A 1 196 ? 1.298 -6.138 10.495 1.00 95.19 196 SER A N 1
ATOM 1526 C CA . SER A 1 196 ? 2.077 -4.926 10.776 1.00 95.19 196 SER A CA 1
ATOM 1527 C C . SER A 1 196 ? 1.660 -3.736 9.907 1.00 95.19 196 SER A C 1
ATOM 1529 O O . SER A 1 196 ? 1.613 -2.609 10.394 1.00 95.19 196 SER A O 1
ATOM 1531 N N . LEU A 1 197 ? 1.330 -3.965 8.631 1.00 96.38 197 LEU A N 1
ATOM 1532 C CA . LEU A 1 197 ? 0.785 -2.922 7.755 1.00 96.38 197 LEU A CA 1
ATOM 1533 C C . LEU A 1 197 ? -0.609 -2.473 8.203 1.00 96.38 197 LEU A C 1
ATOM 1535 O O . LEU A 1 197 ? -0.897 -1.280 8.173 1.00 96.38 197 LEU A O 1
ATOM 1539 N N . LEU A 1 198 ? -1.466 -3.400 8.638 1.00 96.94 198 LEU A N 1
ATOM 1540 C CA . LEU A 1 198 ? -2.789 -3.063 9.160 1.00 96.94 198 LEU A CA 1
ATOM 1541 C C . LEU A 1 198 ? -2.689 -2.251 10.458 1.00 96.94 198 LEU A C 1
ATOM 1543 O O . LEU A 1 198 ? -3.348 -1.219 10.566 1.00 96.94 198 LEU A O 1
ATOM 1547 N N . ALA A 1 199 ? -1.836 -2.672 11.395 1.00 95.06 199 ALA A N 1
ATOM 1548 C CA . ALA A 1 199 ? -1.570 -1.938 12.631 1.00 95.06 199 ALA A CA 1
ATOM 1549 C C . ALA A 1 199 ? -1.090 -0.513 12.327 1.00 95.06 199 ALA A C 1
ATOM 1551 O O . ALA A 1 199 ? -1.681 0.448 12.810 1.00 95.06 199 ALA A O 1
ATOM 1552 N N . LEU A 1 200 ? -0.123 -0.372 11.412 1.00 94.62 200 LEU A N 1
ATOM 1553 C CA . LEU A 1 200 ? 0.367 0.930 10.964 1.00 94.62 200 LEU A CA 1
ATOM 1554 C C . LEU A 1 200 ? -0.749 1.825 10.407 1.00 94.62 200 LEU A C 1
ATOM 1556 O O . LEU A 1 200 ? -0.777 3.020 10.691 1.00 94.62 200 LEU A O 1
ATOM 1560 N N . LEU A 1 201 ? -1.654 1.284 9.587 1.00 94.81 201 LEU A N 1
ATOM 1561 C CA . LEU A 1 201 ? -2.753 2.068 9.021 1.00 94.81 201 LEU A CA 1
ATOM 1562 C C . LEU A 1 201 ? -3.743 2.516 10.104 1.00 94.81 201 LEU A C 1
ATOM 1564 O O . LEU A 1 201 ? -4.240 3.639 10.027 1.00 94.81 201 LEU A O 1
ATOM 1568 N N . ILE A 1 202 ? -4.039 1.659 11.088 1.00 93.62 202 ILE A N 1
ATOM 1569 C CA . ILE A 1 202 ? -4.937 1.989 12.205 1.00 93.62 202 ILE A CA 1
ATOM 1570 C C . ILE A 1 202 ? -4.299 3.063 13.093 1.00 93.62 202 ILE A C 1
ATOM 1572 O O . ILE A 1 202 ? -4.951 4.059 13.389 1.00 93.62 202 ILE A O 1
ATOM 1576 N N . GLU A 1 203 ? -3.019 2.913 13.442 1.00 91.44 203 GLU A N 1
ATOM 1577 C CA . GLU A 1 203 ? -2.239 3.927 14.166 1.00 91.44 203 GLU A CA 1
ATOM 1578 C C . GLU A 1 203 ? -2.240 5.262 13.412 1.00 91.44 203 GLU A C 1
ATOM 1580 O O . GLU A 1 203 ? -2.610 6.294 13.968 1.00 91.44 203 GLU A O 1
ATOM 1585 N N . SER A 1 204 ? -1.943 5.230 12.109 1.00 89.31 204 SER A N 1
ATOM 1586 C CA . SER A 1 204 ? -1.943 6.430 11.261 1.00 89.31 204 SER A CA 1
ATOM 1587 C C . SER A 1 204 ? -3.313 7.110 11.219 1.00 89.31 204 SER A C 1
ATOM 1589 O O . SER A 1 204 ? -3.381 8.326 11.077 1.00 89.31 204 SER A O 1
ATOM 1591 N N . ALA A 1 205 ? -4.412 6.355 11.335 1.00 87.75 205 ALA A N 1
ATOM 1592 C CA . ALA A 1 205 ? -5.763 6.911 11.361 1.00 87.75 205 ALA A CA 1
ATOM 1593 C C . ALA A 1 205 ? -6.114 7.604 12.688 1.00 87.75 205 ALA A C 1
ATOM 1595 O O . ALA A 1 205 ? -6.994 8.467 12.693 1.00 87.75 205 ALA A O 1
ATOM 1596 N N . LEU A 1 206 ? -5.449 7.253 13.793 1.00 87.12 206 LEU A N 1
ATOM 1597 C CA . LEU A 1 206 ? -5.614 7.930 15.084 1.00 87.12 206 LEU A CA 1
ATOM 1598 C C . LEU A 1 206 ? -4.903 9.290 15.114 1.00 87.12 206 LEU A C 1
ATOM 1600 O O . LEU A 1 206 ? -5.413 10.242 15.716 1.00 87.12 206 LEU A O 1
ATOM 1604 N N . ASP A 1 207 ? -3.785 9.399 14.400 1.00 83.62 207 ASP A N 1
ATOM 1605 C CA . ASP A 1 207 ? -3.046 10.645 14.211 1.00 83.62 207 ASP A CA 1
ATOM 1606 C C . ASP A 1 207 ? -3.797 11.652 13.311 1.00 83.62 207 ASP A C 1
ATOM 1608 O O . ASP A 1 207 ? -4.937 11.456 12.857 1.00 83.62 207 ASP A O 1
ATOM 1612 N N . ASP A 1 208 ? -3.176 12.807 13.058 1.00 76.19 208 ASP A N 1
ATOM 1613 C CA . ASP A 1 208 ? -3.652 13.715 12.021 1.00 76.19 208 ASP A CA 1
ATOM 1614 C C . ASP A 1 208 ? -3.390 13.142 10.629 1.00 76.19 208 ASP A C 1
ATOM 1616 O O . ASP A 1 208 ? -2.346 13.350 10.024 1.00 76.19 208 ASP A O 1
ATOM 1620 N N . CYS A 1 209 ? -4.390 12.400 10.142 1.00 77.56 209 CYS A N 1
ATOM 1621 C CA . CYS A 1 209 ? -4.408 11.720 8.853 1.00 77.56 209 CYS A CA 1
ATOM 1622 C C . CYS A 1 209 ? -5.094 12.569 7.761 1.00 77.56 209 CYS A C 1
ATOM 1624 O O . CYS A 1 209 ? -6.305 12.435 7.545 1.00 77.56 209 CYS A O 1
ATOM 1626 N N . PRO A 1 210 ? -4.368 13.435 7.027 1.00 79.12 210 PRO A N 1
ATOM 1627 C CA . PRO A 1 210 ? -4.942 14.245 5.949 1.00 79.12 210 PRO A CA 1
ATOM 1628 C C . PRO A 1 210 ? -5.406 13.419 4.736 1.00 79.12 210 PRO A C 1
ATOM 1630 O O . PRO A 1 210 ? -6.227 13.887 3.953 1.00 79.12 210 PRO A O 1
ATOM 1633 N N . ASN A 1 211 ? -4.921 12.185 4.573 1.00 86.12 211 ASN A N 1
ATOM 1634 C CA . ASN A 1 211 ? -5.237 11.290 3.456 1.00 86.12 211 ASN A CA 1
ATOM 1635 C C . ASN A 1 211 ? -6.059 10.061 3.878 1.00 86.12 211 ASN A C 1
ATOM 1637 O O . ASN A 1 211 ? -5.915 8.982 3.299 1.00 86.12 211 ASN A O 1
ATOM 1641 N N . GLN A 1 212 ? -6.961 10.223 4.853 1.00 88.19 212 GLN A N 1
ATOM 1642 C CA . GLN A 1 212 ? -7.791 9.135 5.392 1.00 88.19 212 GLN A CA 1
ATOM 1643 C C . GLN A 1 212 ? -8.502 8.327 4.297 1.00 88.19 212 GLN A C 1
ATOM 1645 O O . GLN A 1 212 ? -8.570 7.101 4.371 1.00 88.19 212 GLN A O 1
ATOM 1650 N N . TRP A 1 213 ? -8.993 8.996 3.250 1.00 90.25 213 TRP A N 1
ATOM 1651 C CA . TRP A 1 213 ? -9.654 8.317 2.136 1.00 90.25 213 TRP A CA 1
ATOM 1652 C C . TRP A 1 213 ? -8.721 7.330 1.420 1.00 90.25 213 TRP A C 1
ATOM 1654 O O . TRP A 1 213 ? -9.133 6.210 1.128 1.00 90.25 213 TRP A O 1
ATOM 1664 N N . ALA A 1 214 ? -7.451 7.689 1.210 1.00 92.69 214 ALA A N 1
ATOM 1665 C CA . ALA A 1 214 ? -6.470 6.795 0.604 1.00 92.69 214 ALA A CA 1
ATOM 1666 C C . ALA A 1 214 ? -6.128 5.618 1.532 1.00 92.69 214 ALA A C 1
ATOM 1668 O O . ALA A 1 214 ? -6.134 4.480 1.073 1.00 92.69 214 ALA A O 1
ATOM 1669 N N . LEU A 1 215 ? -5.902 5.872 2.829 1.00 94.00 215 LEU A N 1
ATOM 1670 C CA . LEU A 1 215 ? -5.512 4.842 3.809 1.00 94.00 215 LEU A CA 1
ATOM 1671 C C . LEU A 1 215 ? -6.639 3.853 4.146 1.00 94.00 215 LEU A C 1
ATOM 1673 O O . LEU A 1 215 ? -6.381 2.679 4.412 1.00 94.00 215 LEU A O 1
ATOM 1677 N N . SER A 1 216 ? -7.896 4.301 4.103 1.00 95.94 216 SER A N 1
ATOM 1678 C CA . SER A 1 216 ? -9.066 3.471 4.428 1.00 95.94 216 SER A CA 1
ATOM 1679 C C . SER A 1 216 ? -9.230 2.260 3.498 1.00 95.94 216 SER A C 1
ATOM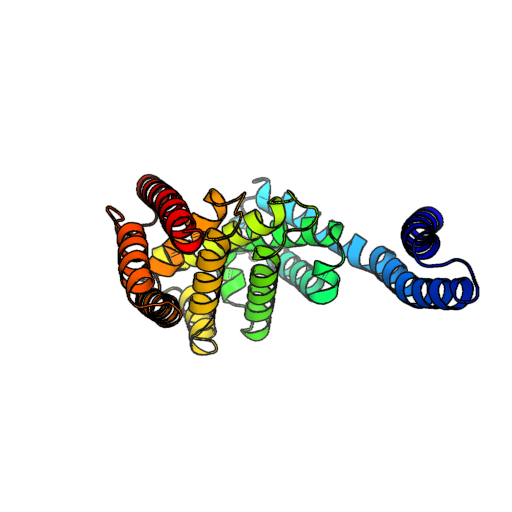 1681 O O . SER A 1 216 ? -9.671 1.193 3.923 1.00 95.94 216 SER A O 1
ATOM 1683 N N . ARG A 1 217 ? -8.847 2.396 2.222 1.00 96.06 217 ARG A N 1
ATOM 1684 C CA . ARG A 1 217 ? -9.043 1.376 1.179 1.00 96.06 217 ARG A CA 1
ATOM 1685 C C . ARG A 1 217 ? -8.156 0.141 1.390 1.00 96.06 217 ARG A C 1
ATOM 1687 O O . ARG A 1 217 ? -8.717 -0.958 1.450 1.00 96.06 217 ARG A O 1
ATOM 1694 N N . PRO A 1 218 ? -6.817 0.259 1.526 1.00 97.31 218 PRO A N 1
ATOM 1695 C CA . PRO A 1 218 ? -5.984 -0.886 1.876 1.00 97.31 218 PRO A CA 1
ATOM 1696 C C . PRO A 1 218 ? -6.306 -1.414 3.278 1.00 97.31 218 PRO A C 1
ATOM 1698 O O . PRO A 1 218 ? -6.275 -2.626 3.465 1.00 97.31 218 PRO A O 1
ATOM 1701 N N . MET A 1 219 ? -6.688 -0.552 4.232 1.00 97.56 219 MET A N 1
ATOM 1702 C CA . MET A 1 219 ? -7.077 -0.976 5.582 1.00 97.56 219 MET A CA 1
ATOM 1703 C C . MET A 1 219 ? -8.267 -1.943 5.548 1.00 97.56 219 MET A C 1
ATOM 1705 O O . MET A 1 219 ? -8.158 -3.057 6.059 1.00 97.56 219 MET A O 1
ATOM 1709 N N . LEU A 1 220 ? -9.363 -1.577 4.869 1.00 97.88 220 LEU A N 1
ATOM 1710 C CA . LEU A 1 220 ? -10.517 -2.464 4.702 1.00 97.88 220 LEU A CA 1
ATOM 1711 C C . LEU A 1 220 ? -10.116 -3.782 4.034 1.00 97.88 220 LEU A C 1
ATOM 1713 O O . LEU A 1 220 ? -10.490 -4.860 4.493 1.00 97.88 220 LEU A O 1
ATOM 1717 N N . GLY A 1 221 ? -9.338 -3.714 2.953 1.00 97.00 221 GLY A N 1
ATOM 1718 C CA . GLY A 1 221 ? -8.884 -4.914 2.262 1.00 97.00 221 GLY A CA 1
ATOM 1719 C C . GLY A 1 221 ? -8.066 -5.847 3.159 1.00 97.00 221 GLY A C 1
ATOM 1720 O O . GLY A 1 221 ? -8.250 -7.066 3.110 1.00 97.00 221 GLY A O 1
ATOM 1721 N N . LEU A 1 222 ? -7.181 -5.296 3.991 1.00 97.31 222 LEU A N 1
ATOM 1722 C CA . LEU A 1 222 ? -6.362 -6.073 4.917 1.00 97.31 222 LEU A CA 1
ATOM 1723 C C . LEU A 1 222 ? -7.212 -6.724 6.008 1.00 97.31 222 LEU A C 1
ATOM 1725 O O . LEU A 1 222 ? -6.994 -7.902 6.283 1.00 97.31 222 LEU A O 1
ATOM 1729 N N . ILE A 1 223 ? -8.212 -6.017 6.548 1.00 97.25 223 ILE A N 1
ATOM 1730 C CA . ILE A 1 223 ? -9.178 -6.573 7.510 1.00 97.25 223 ILE A CA 1
ATOM 1731 C C . ILE A 1 223 ? -9.946 -7.742 6.879 1.00 97.25 223 ILE A C 1
ATOM 1733 O O . ILE A 1 223 ? -10.013 -8.830 7.447 1.00 97.25 223 ILE A O 1
ATOM 1737 N N . LEU A 1 224 ? -10.480 -7.560 5.666 1.00 95.81 224 LEU A N 1
ATOM 1738 C CA . LEU A 1 224 ? -11.277 -8.590 4.989 1.00 95.81 224 LEU A CA 1
ATOM 1739 C C . LEU A 1 224 ? -10.461 -9.821 4.565 1.00 95.81 224 LEU A C 1
ATOM 1741 O O . LEU A 1 224 ? -11.026 -10.910 4.417 1.00 95.81 224 LEU A O 1
ATOM 1745 N N . THR A 1 225 ? -9.156 -9.657 4.330 1.00 93.81 225 THR A N 1
ATOM 1746 C CA . THR A 1 225 ? -8.252 -10.746 3.925 1.00 93.81 225 THR A CA 1
ATOM 1747 C C . THR A 1 225 ? -7.483 -11.377 5.088 1.00 93.81 225 THR A C 1
ATOM 1749 O O . THR A 1 225 ? -6.959 -12.475 4.913 1.00 93.81 225 THR A O 1
ATOM 1752 N N . ASN A 1 226 ? -7.428 -10.732 6.260 1.00 93.31 226 ASN A N 1
ATOM 1753 C CA . ASN A 1 226 ? -6.725 -11.217 7.456 1.00 93.31 226 ASN A CA 1
ATOM 1754 C C . ASN A 1 226 ? -7.524 -10.877 8.739 1.00 93.31 226 ASN A C 1
ATOM 1756 O O . ASN A 1 226 ? -7.067 -10.072 9.553 1.00 93.31 226 ASN A O 1
ATOM 1760 N N . PRO A 1 227 ? -8.713 -11.475 8.946 1.00 93.75 227 PRO A N 1
ATOM 1761 C CA . PRO A 1 227 ? -9.566 -11.151 10.094 1.00 93.75 227 PRO A CA 1
ATOM 1762 C C . PRO A 1 227 ? -8.896 -11.464 11.440 1.00 93.75 227 PRO A C 1
ATOM 1764 O O . PRO A 1 227 ? -9.034 -10.696 12.384 1.00 93.75 227 PRO A O 1
ATOM 1767 N N . GLU A 1 228 ? -8.108 -12.540 11.517 1.00 94.06 228 GLU A N 1
ATOM 1768 C CA . GLU A 1 228 ? -7.373 -12.920 12.733 1.00 94.06 228 GLU A CA 1
ATOM 1769 C C . GLU A 1 228 ? -6.362 -11.849 13.160 1.00 94.06 228 GLU A C 1
ATOM 1771 O O . GLU A 1 228 ? -6.259 -11.533 14.343 1.00 94.06 228 GLU A O 1
ATOM 1776 N N . ALA A 1 229 ? -5.658 -11.240 12.201 1.00 94.25 229 ALA A N 1
ATOM 1777 C CA . ALA A 1 229 ? -4.726 -10.154 12.488 1.00 94.25 229 ALA A CA 1
ATOM 1778 C C . ALA A 1 229 ? -5.463 -8.920 13.030 1.00 94.25 229 ALA A C 1
ATOM 1780 O O . ALA A 1 229 ? -4.972 -8.266 13.945 1.00 94.25 229 ALA A O 1
ATOM 1781 N N . PHE A 1 230 ? -6.657 -8.618 12.507 1.00 96.00 230 PHE A N 1
ATOM 1782 C CA . PHE A 1 230 ? -7.474 -7.523 13.027 1.00 96.00 230 PHE A CA 1
ATOM 1783 C C . PHE A 1 230 ? -7.933 -7.789 14.467 1.00 96.00 230 PHE A C 1
ATOM 1785 O O . PHE A 1 230 ? -7.808 -6.904 15.309 1.00 96.00 230 PHE A O 1
ATOM 1792 N N . GLU A 1 231 ? -8.388 -9.005 14.785 1.00 95.56 231 GLU A N 1
ATOM 1793 C CA . GLU A 1 231 ? -8.736 -9.386 16.164 1.00 95.56 231 GLU A CA 1
ATOM 1794 C C . GLU A 1 231 ? -7.547 -9.250 17.127 1.00 95.56 231 GLU A C 1
ATOM 1796 O O . GLU A 1 231 ? -7.692 -8.692 18.216 1.00 95.56 231 GLU A O 1
ATOM 1801 N N . GLN A 1 232 ? -6.353 -9.683 16.709 1.00 94.94 232 GLN A N 1
ATOM 1802 C CA . GLN A 1 232 ? -5.130 -9.537 17.504 1.00 94.94 232 GLN A CA 1
ATOM 1803 C C . GLN A 1 232 ? -4.775 -8.066 17.758 1.00 94.94 232 GLN A C 1
ATOM 1805 O O . GLN A 1 232 ? -4.452 -7.706 18.888 1.00 94.94 232 GLN A O 1
ATOM 1810 N N . ILE A 1 233 ? -4.879 -7.206 16.739 1.00 94.44 233 ILE A N 1
ATOM 1811 C CA . ILE A 1 233 ? -4.619 -5.765 16.881 1.00 94.44 233 ILE A CA 1
ATOM 1812 C C . ILE A 1 233 ? -5.621 -5.131 17.850 1.00 94.44 233 ILE A C 1
ATOM 1814 O O . ILE A 1 233 ? -5.215 -4.377 18.732 1.00 94.44 233 ILE A O 1
ATOM 1818 N N . LYS A 1 234 ? -6.915 -5.473 17.748 1.00 94.25 234 LYS A N 1
ATOM 1819 C CA . LYS A 1 234 ? -7.929 -4.975 18.691 1.00 94.25 234 LYS A CA 1
ATOM 1820 C C . LYS A 1 234 ? -7.574 -5.336 20.133 1.00 94.25 234 LYS A C 1
ATOM 1822 O O . LYS A 1 234 ? -7.617 -4.470 21.003 1.00 94.25 234 LYS A O 1
ATOM 1827 N N . HIS A 1 235 ? -7.180 -6.588 20.375 1.00 93.81 235 HIS A N 1
ATOM 1828 C CA . HIS A 1 235 ? -6.763 -7.043 21.701 1.00 93.81 235 HIS A CA 1
ATOM 1829 C C . HIS A 1 235 ? -5.565 -6.242 22.228 1.00 93.81 235 HIS A C 1
ATOM 1831 O O . HIS A 1 235 ? -5.632 -5.689 23.323 1.00 93.81 235 HIS A O 1
ATOM 1837 N N . GLN A 1 236 ? -4.512 -6.102 21.418 1.00 92.69 236 GLN A N 1
ATOM 1838 C CA . GLN A 1 236 ? -3.295 -5.370 21.786 1.00 92.69 236 GLN A CA 1
ATOM 1839 C C . GLN A 1 236 ? -3.574 -3.894 22.112 1.00 92.69 236 GLN A C 1
ATOM 1841 O O . GLN A 1 236 ? -3.063 -3.369 23.102 1.00 92.69 236 GLN A O 1
ATOM 1846 N N . MET A 1 237 ? -4.422 -3.226 21.323 1.00 90.12 237 MET A N 1
ATOM 1847 C CA . MET A 1 237 ? -4.808 -1.834 21.574 1.00 90.12 237 MET A CA 1
ATOM 1848 C C . MET A 1 237 ? -5.573 -1.693 22.895 1.00 90.12 237 MET A C 1
ATOM 1850 O O . MET A 1 237 ? -5.299 -0.785 23.677 1.00 90.12 237 MET A O 1
ATOM 1854 N N . CYS A 1 238 ? -6.489 -2.614 23.184 1.00 92.00 238 CYS A N 1
ATOM 1855 C CA . CYS A 1 238 ? -7.278 -2.637 24.414 1.00 92.00 238 CYS A CA 1
ATOM 1856 C C . CYS A 1 238 ? -6.445 -2.941 25.674 1.00 92.00 238 CYS A C 1
ATOM 1858 O O . CYS A 1 238 ? -6.691 -2.362 26.736 1.00 92.00 238 CYS A O 1
ATOM 1860 N N . GLU A 1 239 ? -5.459 -3.836 25.588 1.00 91.31 239 GLU A N 1
ATOM 1861 C CA . GLU A 1 239 ? -4.590 -4.190 26.722 1.00 91.31 239 GLU A CA 1
ATOM 1862 C C . GLU A 1 239 ? -3.708 -3.030 27.184 1.00 91.31 239 GLU A C 1
ATOM 1864 O O . GLU A 1 239 ? -3.415 -2.916 28.373 1.00 91.31 239 GLU A O 1
ATOM 1869 N N . SER A 1 240 ? -3.342 -2.137 26.263 1.00 84.56 240 SER A N 1
ATOM 1870 C CA . SER A 1 240 ? -2.516 -0.962 26.557 1.00 84.56 240 SER A CA 1
ATOM 1871 C C . SER A 1 240 ? -3.235 0.138 27.360 1.00 84.56 240 SER A C 1
ATOM 1873 O O . SER A 1 240 ? -2.595 1.086 27.813 1.00 84.56 240 SER A O 1
ATOM 1875 N N . LEU A 1 241 ? -4.555 0.016 27.557 1.00 89.19 241 LEU A N 1
ATOM 1876 C CA . LEU A 1 241 ? -5.423 1.046 28.135 1.00 89.19 241 LEU A CA 1
ATOM 1877 C C . LEU A 1 241 ? -5.961 0.680 29.532 1.00 89.19 241 LEU A C 1
ATOM 1879 O O . LEU A 1 241 ? -6.005 -0.491 29.927 1.00 89.19 241 LEU A O 1
ATOM 1883 N N . SER A 1 242 ? -6.409 1.703 30.275 1.00 88.81 242 SER A N 1
ATOM 1884 C CA . SER A 1 242 ? -7.140 1.560 31.546 1.00 88.81 242 SER A CA 1
ATOM 1885 C C . SER A 1 242 ? -8.475 0.825 31.347 1.00 88.81 242 SER A C 1
ATOM 1887 O O . SER A 1 242 ? -8.968 0.728 30.228 1.00 88.81 242 SER A O 1
ATOM 1889 N N . ALA A 1 243 ? -9.083 0.306 32.421 1.00 87.19 243 ALA A N 1
ATOM 1890 C CA . ALA A 1 243 ? -10.321 -0.480 32.318 1.00 87.19 243 ALA A CA 1
ATOM 1891 C C . ALA A 1 243 ? -11.477 0.284 31.635 1.00 87.19 243 ALA A C 1
ATOM 1893 O O . ALA A 1 243 ? -12.140 -0.287 30.775 1.00 87.19 243 ALA A O 1
ATOM 1894 N N . ASP A 1 244 ? -11.658 1.570 31.957 1.00 88.62 244 ASP A N 1
ATOM 1895 C CA . ASP A 1 244 ? -12.680 2.434 31.343 1.00 88.62 244 ASP A CA 1
ATOM 1896 C C . ASP A 1 244 ? -12.391 2.700 29.853 1.00 88.62 244 ASP A C 1
ATOM 1898 O O . ASP A 1 244 ? -13.228 2.463 28.981 1.00 88.62 244 ASP A O 1
ATOM 1902 N N . HIS A 1 245 ? -11.157 3.095 29.522 1.00 91.12 245 HIS A N 1
ATOM 1903 C CA . HIS A 1 245 ? -10.762 3.353 28.133 1.00 91.12 245 HIS A CA 1
ATOM 1904 C C . HIS A 1 245 ? -10.750 2.080 27.279 1.00 91.12 245 HIS A C 1
ATOM 1906 O O . HIS A 1 245 ? -10.953 2.151 26.068 1.00 91.12 245 HIS A O 1
ATOM 1912 N N . ARG A 1 246 ? -10.542 0.908 27.889 1.00 92.00 246 ARG A N 1
ATOM 1913 C CA . ARG A 1 246 ? -10.558 -0.388 27.208 1.00 92.00 246 ARG A CA 1
ATOM 1914 C C . ARG A 1 246 ? -11.935 -0.724 26.652 1.00 92.00 246 ARG A C 1
ATOM 1916 O O . ARG A 1 246 ? -12.012 -1.166 25.508 1.00 92.00 246 ARG A O 1
ATOM 1923 N N . GLU A 1 247 ? -12.992 -0.516 27.436 1.00 91.25 247 GLU A N 1
ATOM 1924 C CA . GLU A 1 247 ? -14.371 -0.765 27.001 1.00 91.25 247 GLU A CA 1
ATOM 1925 C C . GLU A 1 247 ? -14.759 0.186 25.862 1.00 91.25 247 GLU A C 1
ATOM 1927 O O . GLU A 1 247 ? -15.212 -0.260 24.807 1.00 91.25 247 GLU A O 1
ATOM 1932 N N . ARG A 1 248 ? -14.447 1.480 26.015 1.00 93.12 248 ARG A N 1
ATOM 1933 C CA . ARG A 1 248 ? -14.702 2.504 24.986 1.00 93.12 248 ARG A CA 1
ATOM 1934 C C . ARG A 1 248 ? -13.924 2.246 23.692 1.00 93.12 248 ARG A C 1
ATOM 1936 O O . ARG A 1 248 ? -14.472 2.398 22.602 1.00 93.12 248 ARG A O 1
ATOM 1943 N N . MET A 1 249 ? -12.663 1.819 23.794 1.00 94.12 249 MET A N 1
ATOM 1944 C CA . MET A 1 249 ? -11.841 1.440 22.640 1.00 94.12 249 MET A CA 1
ATOM 1945 C C . MET A 1 249 ? -12.388 0.192 21.940 1.00 94.12 249 MET A C 1
ATOM 1947 O O . MET A 1 249 ? -12.482 0.173 20.714 1.00 94.12 249 MET A O 1
ATOM 1951 N N . ALA A 1 250 ? -12.782 -0.837 22.698 1.00 92.62 250 ALA A N 1
ATOM 1952 C CA . ALA A 1 250 ? -13.359 -2.056 22.137 1.00 92.62 250 ALA A CA 1
ATOM 1953 C C . ALA A 1 250 ? -14.658 -1.762 21.371 1.00 92.62 250 ALA A C 1
ATOM 1955 O O . ALA A 1 250 ? -14.846 -2.256 20.256 1.00 92.62 250 ALA A O 1
ATOM 1956 N N . GLU A 1 251 ? -15.522 -0.911 21.931 1.00 93.56 251 GLU A N 1
ATOM 1957 C CA . GLU A 1 251 ? -16.745 -0.469 21.269 1.00 93.56 251 GLU A CA 1
ATOM 1958 C C . GLU A 1 251 ? -16.433 0.309 19.981 1.00 93.56 251 GLU A C 1
ATOM 1960 O O . GLU A 1 251 ? -16.952 -0.037 18.916 1.00 93.56 251 GLU A O 1
ATOM 1965 N N . ALA A 1 252 ? -15.530 1.293 20.033 1.00 94.62 252 ALA A N 1
ATOM 1966 C CA . ALA A 1 252 ? -15.136 2.080 18.864 1.00 94.62 252 ALA A CA 1
ATOM 1967 C C . ALA A 1 252 ? -14.543 1.201 17.742 1.00 94.62 252 ALA A C 1
ATOM 1969 O O . ALA A 1 252 ? -14.889 1.364 16.570 1.00 94.62 252 ALA A O 1
ATOM 1970 N N . LEU A 1 253 ? -13.696 0.226 18.091 1.00 93.56 253 LEU A N 1
ATOM 1971 C CA . LEU A 1 253 ? -13.123 -0.737 17.146 1.00 93.56 253 LEU A CA 1
ATOM 1972 C C . LEU A 1 253 ? -14.180 -1.670 16.544 1.00 93.56 253 LEU A C 1
ATOM 1974 O O . LEU A 1 253 ? -14.050 -2.061 15.384 1.00 93.56 253 LEU A O 1
ATOM 1978 N N . SER A 1 254 ? -15.225 -2.028 17.297 1.00 92.62 254 SER A N 1
ATOM 1979 C CA . SER A 1 254 ? -16.337 -2.827 16.764 1.00 92.62 254 SER A CA 1
ATOM 1980 C C . SER A 1 254 ? -17.123 -2.053 15.699 1.00 92.62 254 SER A C 1
ATOM 1982 O O . SER A 1 254 ? -17.365 -2.581 14.610 1.00 92.62 254 SER A O 1
ATOM 1984 N N . ARG A 1 255 ? -17.381 -0.760 15.949 1.00 95.38 255 ARG A N 1
ATOM 1985 C CA . ARG A 1 255 ? -18.124 0.133 15.048 1.00 95.38 255 ARG A CA 1
ATOM 1986 C C . ARG A 1 255 ? -17.430 0.373 13.708 1.00 95.38 255 ARG A C 1
ATOM 1988 O O . ARG A 1 255 ? -18.092 0.723 12.732 1.00 95.38 255 ARG A O 1
ATOM 1995 N N . LEU A 1 256 ? -16.115 0.140 13.605 1.00 94.94 256 LEU A N 1
ATOM 1996 C CA . LEU A 1 256 ? -15.395 0.212 12.323 1.00 94.94 256 LEU A CA 1
ATOM 1997 C C . LEU A 1 256 ? -16.039 -0.672 11.246 1.00 94.94 256 LEU A C 1
ATOM 1999 O O . LEU A 1 256 ? -16.096 -0.279 10.078 1.00 94.94 256 LEU A O 1
ATOM 2003 N N . MET A 1 257 ? -16.560 -1.837 11.635 1.00 96.25 257 MET A N 1
ATOM 2004 C CA . MET A 1 257 ? -17.141 -2.818 10.716 1.00 96.25 257 MET A CA 1
ATOM 2005 C C . MET A 1 257 ? -18.675 -2.758 10.637 1.00 96.25 257 MET A C 1
ATOM 2007 O O . MET A 1 257 ? -19.279 -3.563 9.924 1.00 96.25 257 MET A O 1
ATOM 2011 N N . ASP A 1 258 ? -19.320 -1.787 11.290 1.00 96.56 258 ASP A N 1
ATOM 2012 C CA . ASP A 1 258 ? -20.779 -1.664 11.286 1.00 96.56 258 ASP A CA 1
ATOM 2013 C C . ASP A 1 258 ? -21.322 -1.380 9.882 1.00 96.56 258 ASP A C 1
ATOM 2015 O O . ASP A 1 258 ? -20.969 -0.403 9.213 1.00 96.56 258 ASP A O 1
ATOM 2019 N N . GLY A 1 259 ? -22.202 -2.265 9.410 1.00 94.38 259 GLY A N 1
ATOM 2020 C CA . GLY A 1 259 ? -22.774 -2.182 8.066 1.00 94.38 259 GLY A CA 1
ATOM 2021 C C . GLY A 1 259 ? -21.766 -2.411 6.932 1.00 94.38 259 GLY A C 1
ATOM 2022 O O . GLY A 1 259 ? -22.090 -2.108 5.780 1.00 94.38 259 GLY A O 1
ATOM 2023 N N . VAL A 1 260 ? -20.568 -2.930 7.235 1.00 96.62 260 VAL A N 1
ATOM 2024 C CA . VAL A 1 260 ? -19.542 -3.295 6.251 1.00 96.62 260 VAL A CA 1
ATOM 2025 C C . VAL A 1 260 ? -19.718 -4.758 5.849 1.00 96.62 260 VAL A C 1
ATOM 2027 O O . VAL A 1 260 ? -19.652 -5.674 6.663 1.00 96.62 260 VAL A O 1
ATOM 2030 N N . ASN A 1 261 ? -19.918 -4.992 4.556 1.00 95.25 261 ASN A N 1
ATOM 2031 C CA . ASN A 1 261 ? -20.038 -6.329 3.982 1.00 95.25 261 ASN A CA 1
ATOM 2032 C C . ASN A 1 261 ? -18.663 -6.911 3.622 1.00 95.25 261 ASN A C 1
ATOM 2034 O O . ASN A 1 261 ? -17.673 -6.194 3.484 1.00 95.25 261 ASN A O 1
ATOM 2038 N N . ARG A 1 262 ? -18.588 -8.224 3.377 1.00 94.56 262 ARG A N 1
ATOM 2039 C CA . ARG A 1 262 ? -17.355 -8.882 2.912 1.00 94.56 262 ARG A CA 1
ATOM 2040 C C . ARG A 1 262 ? -17.138 -8.690 1.402 1.00 94.56 262 ARG A C 1
ATOM 2042 O O . ARG A 1 262 ? -17.167 -9.654 0.642 1.00 94.56 262 ARG A O 1
ATOM 2049 N N . ASN A 1 263 ? -16.946 -7.447 0.957 1.00 95.31 263 ASN A N 1
ATOM 2050 C CA . ASN A 1 263 ? -16.588 -7.093 -0.423 1.00 95.31 263 ASN A CA 1
ATOM 2051 C C . ASN A 1 263 ? -15.785 -5.776 -0.489 1.00 95.31 263 ASN A C 1
ATOM 2053 O O . ASN A 1 263 ? -15.703 -5.039 0.490 1.00 95.31 263 ASN A O 1
ATOM 2057 N N . LEU A 1 264 ? -15.204 -5.469 -1.652 1.00 94.81 264 LEU A N 1
ATOM 2058 C CA . LEU A 1 264 ? -14.422 -4.244 -1.894 1.00 94.81 264 LEU A CA 1
ATOM 2059 C C . LEU A 1 264 ? -15.122 -3.257 -2.845 1.00 94.81 264 LEU A C 1
ATOM 2061 O O . LEU A 1 264 ? -14.469 -2.457 -3.520 1.00 94.81 264 LEU A O 1
ATOM 2065 N N . GLU A 1 265 ? -16.453 -3.310 -2.919 1.00 95.69 265 GLU A N 1
ATOM 2066 C CA . GLU A 1 265 ? -17.247 -2.412 -3.762 1.00 95.69 265 GLU A CA 1
ATOM 2067 C C . GLU A 1 265 ? -17.209 -0.969 -3.249 1.00 95.69 265 GLU A C 1
ATOM 2069 O O . GLU A 1 265 ? -17.013 -0.721 -2.058 1.00 95.69 265 GLU A O 1
ATOM 2074 N N . SER A 1 266 ? -17.446 0.004 -4.137 1.00 94.75 266 SER A N 1
ATOM 2075 C CA . SER A 1 266 ? -17.326 1.425 -3.778 1.00 94.75 266 SER A CA 1
ATOM 2076 C C . SER A 1 266 ? -18.189 1.808 -2.583 1.00 94.75 266 SER A C 1
ATOM 2078 O O . SER A 1 266 ? -17.664 2.342 -1.614 1.00 94.75 266 SER A O 1
ATOM 2080 N N . ARG A 1 267 ? -19.470 1.420 -2.594 1.00 96.06 267 ARG A N 1
ATOM 2081 C CA . ARG A 1 267 ? -20.408 1.704 -1.500 1.00 96.06 267 ARG A CA 1
ATOM 2082 C C . ARG A 1 267 ? -19.914 1.173 -0.152 1.00 96.06 267 ARG A C 1
ATOM 2084 O O . ARG A 1 267 ? -20.107 1.821 0.872 1.00 96.06 267 ARG A O 1
ATOM 2091 N N . ASN A 1 268 ? -19.292 -0.004 -0.153 1.00 96.25 268 ASN A N 1
ATOM 2092 C CA . ASN A 1 268 ? -18.788 -0.633 1.061 1.00 96.25 268 ASN A CA 1
ATOM 2093 C C . ASN A 1 268 ? -17.518 0.061 1.580 1.00 96.25 268 ASN A C 1
ATOM 2095 O O . ASN A 1 268 ? -17.389 0.301 2.778 1.00 96.25 268 ASN A O 1
ATOM 2099 N N . ARG A 1 269 ? -16.617 0.462 0.671 1.00 95.94 269 ARG A N 1
ATOM 2100 C CA . ARG A 1 269 ? -15.436 1.281 1.004 1.00 95.94 269 ARG A CA 1
ATOM 2101 C C . ARG A 1 269 ? -15.832 2.650 1.563 1.00 95.94 269 ARG A C 1
ATOM 2103 O O . ARG A 1 269 ? -15.220 3.112 2.523 1.00 95.94 269 ARG A O 1
ATOM 2110 N N . ASP A 1 270 ? -16.865 3.275 1.004 1.00 96.06 270 ASP A N 1
ATOM 2111 C CA . ASP A 1 270 ? -17.366 4.569 1.477 1.00 96.06 270 ASP A CA 1
ATOM 2112 C C . ASP A 1 270 ? -17.977 4.444 2.880 1.00 96.06 270 ASP A C 1
ATOM 2114 O O . ASP A 1 270 ? -17.699 5.276 3.745 1.00 96.06 270 ASP A O 1
ATOM 2118 N N . ARG A 1 271 ? -18.731 3.364 3.147 1.00 97.44 271 ARG A N 1
ATOM 2119 C CA . ARG A 1 271 ? -19.231 3.049 4.496 1.00 97.44 271 ARG A CA 1
ATOM 2120 C C . ARG A 1 271 ? -18.085 2.881 5.493 1.00 97.44 271 ARG A C 1
ATOM 2122 O O . ARG A 1 271 ? -18.104 3.523 6.536 1.00 97.44 271 ARG A O 1
ATOM 2129 N N . PHE A 1 272 ? -17.078 2.075 5.160 1.00 97.75 272 PHE A N 1
ATOM 2130 C CA . PHE A 1 272 ? -15.919 1.882 6.033 1.00 97.75 272 PHE A CA 1
ATOM 2131 C C . PHE A 1 272 ? -15.174 3.198 6.299 1.00 97.75 272 PHE A C 1
ATOM 2133 O O . PHE A 1 272 ? -14.820 3.492 7.436 1.00 97.75 272 PHE A O 1
ATOM 2140 N N . THR A 1 273 ? -14.995 4.040 5.276 1.00 95.94 273 THR A N 1
ATOM 2141 C CA . THR A 1 273 ? -14.378 5.367 5.438 1.00 95.94 273 THR A CA 1
ATOM 2142 C C . THR A 1 273 ? -15.159 6.252 6.415 1.00 95.94 273 THR A C 1
ATOM 2144 O O . THR A 1 273 ? -14.545 6.941 7.228 1.00 95.94 273 THR A O 1
ATOM 2147 N N . GLN A 1 274 ? -16.498 6.232 6.362 1.00 95.88 274 GLN A N 1
ATOM 2148 C CA . GLN A 1 274 ? -17.353 6.967 7.306 1.00 95.88 274 GLN A CA 1
ATOM 2149 C C . GLN A 1 274 ? -17.191 6.443 8.736 1.00 95.88 274 GLN A C 1
ATOM 2151 O O . GLN A 1 274 ? -17.015 7.240 9.657 1.00 95.88 274 GLN A O 1
ATOM 2156 N N . ASN A 1 275 ? -17.191 5.119 8.912 1.00 96.75 275 ASN A N 1
ATOM 2157 C CA . ASN A 1 275 ? -16.976 4.495 10.215 1.00 96.75 275 ASN A CA 1
ATOM 2158 C C . ASN A 1 275 ? -15.590 4.849 10.776 1.00 96.75 275 ASN A C 1
ATOM 2160 O O . ASN A 1 275 ? -15.467 5.136 11.961 1.00 96.75 275 ASN A O 1
ATOM 2164 N N . LEU A 1 276 ? -14.560 4.912 9.926 1.00 95.81 276 LEU A N 1
ATOM 2165 C CA . LEU A 1 276 ? -13.208 5.318 10.316 1.00 95.81 276 LEU A CA 1
ATOM 2166 C C . LEU A 1 276 ? -13.150 6.778 10.802 1.00 95.81 276 LEU A C 1
ATOM 2168 O O . LEU A 1 276 ? -12.438 7.074 11.760 1.00 95.81 276 LEU A O 1
ATOM 2172 N N . SER A 1 277 ? -13.924 7.685 10.192 1.00 93.94 277 SER A N 1
ATOM 2173 C CA . SER A 1 277 ? -14.055 9.068 10.680 1.00 93.94 277 SER A CA 1
ATOM 2174 C C . SER A 1 277 ? -14.684 9.121 12.072 1.00 93.94 277 SER A C 1
ATOM 2176 O O . SER A 1 277 ? -14.196 9.854 12.931 1.00 93.94 277 SER A O 1
ATOM 2178 N N . ALA A 1 278 ? -15.755 8.349 12.289 1.00 94.12 278 ALA A N 1
ATOM 2179 C CA . ALA A 1 278 ? -16.423 8.260 13.586 1.00 94.12 278 ALA A CA 1
ATOM 2180 C C . ALA A 1 278 ? -15.492 7.655 14.645 1.00 94.12 278 ALA A C 1
ATOM 2182 O O . ALA A 1 278 ? -15.306 8.249 15.699 1.00 94.12 278 ALA A O 1
ATOM 2183 N N . PHE A 1 279 ? -14.810 6.555 14.316 1.00 95.31 279 PHE A N 1
ATOM 2184 C CA . PHE A 1 279 ? -13.798 5.925 15.164 1.00 95.31 279 PHE A CA 1
ATOM 2185 C C . PHE A 1 279 ? -12.720 6.918 15.614 1.00 95.31 279 PHE A C 1
ATOM 2187 O O . PHE A 1 279 ? -12.452 7.041 16.806 1.00 95.31 279 PHE A O 1
ATOM 2194 N N . ARG A 1 280 ? -12.134 7.681 14.681 1.00 92.75 280 ARG A N 1
ATOM 2195 C CA . ARG A 1 280 ? -11.120 8.693 15.013 1.00 92.75 280 ARG A CA 1
ATOM 2196 C C . ARG A 1 280 ? -11.673 9.771 15.947 1.00 92.75 280 ARG A C 1
ATOM 2198 O O . ARG A 1 280 ? -10.964 10.199 16.855 1.00 92.75 280 ARG A O 1
ATOM 2205 N N . HIS A 1 281 ? -12.906 10.228 15.722 1.00 91.94 281 HIS A N 1
ATOM 2206 C CA . HIS A 1 281 ? -13.550 11.226 16.578 1.00 91.94 281 HIS A CA 1
ATOM 2207 C C . HIS A 1 281 ? -13.799 10.686 17.992 1.00 91.94 281 HIS A C 1
ATOM 2209 O O . HIS A 1 281 ? -13.388 11.327 18.959 1.00 91.94 281 HIS A O 1
ATOM 2215 N N . ASP A 1 282 ? -14.389 9.494 18.099 1.00 92.56 282 ASP A N 1
ATOM 2216 C CA . ASP A 1 282 ? -14.699 8.831 19.367 1.00 92.56 282 ASP A CA 1
ATOM 2217 C C . ASP A 1 282 ? -13.421 8.599 20.186 1.00 92.56 282 ASP A C 1
ATOM 2219 O O . ASP A 1 282 ? -13.360 8.984 21.355 1.00 92.56 282 ASP A O 1
ATOM 2223 N N . VAL A 1 283 ? -12.369 8.051 19.560 1.00 92.62 283 VAL A N 1
ATOM 2224 C CA . VAL A 1 283 ? -11.083 7.788 20.226 1.00 92.62 283 VAL A CA 1
ATOM 2225 C C . VAL A 1 283 ? -10.412 9.072 20.694 1.00 92.62 283 VAL A C 1
ATOM 2227 O O . VAL A 1 283 ? -9.972 9.146 21.842 1.00 92.62 283 VAL A O 1
ATOM 2230 N N . LYS A 1 284 ? -10.369 10.115 19.858 1.00 91.31 284 LYS A N 1
ATOM 2231 C CA . LYS A 1 284 ? -9.814 11.410 20.277 1.00 91.31 284 LYS A CA 1
ATOM 2232 C C . LYS A 1 284 ? -10.588 12.003 21.456 1.00 91.31 284 LYS A C 1
ATOM 2234 O O . LYS A 1 284 ? -9.960 12.531 22.366 1.00 91.31 284 LYS A O 1
ATOM 2239 N N . ALA A 1 285 ? -11.916 11.880 21.469 1.00 91.12 285 ALA A N 1
ATOM 2240 C CA . ALA A 1 285 ? -12.755 12.447 22.520 1.00 91.12 285 ALA A CA 1
ATOM 2241 C C . ALA A 1 285 ? -12.488 11.839 23.904 1.00 91.12 285 ALA A C 1
ATOM 2243 O O . ALA A 1 285 ? -12.565 12.560 24.893 1.00 91.12 285 ALA A O 1
ATOM 2244 N N . PHE A 1 286 ? -12.176 10.541 23.996 1.00 90.38 286 PHE A N 1
ATOM 2245 C CA . PHE A 1 286 ? -11.911 9.896 25.288 1.00 90.38 286 PHE A CA 1
ATOM 2246 C C . PHE A 1 286 ? -10.443 9.812 25.674 1.00 90.38 286 PHE A C 1
ATOM 2248 O O . PHE A 1 286 ? -10.141 9.738 26.854 1.00 90.38 286 PHE A O 1
ATOM 2255 N N . MET A 1 287 ? -9.527 9.839 24.706 1.00 86.06 287 MET A N 1
ATOM 2256 C CA . MET A 1 287 ? -8.090 9.874 24.996 1.00 86.06 287 MET A CA 1
ATOM 2257 C C . MET A 1 287 ? -7.618 11.267 25.443 1.00 86.06 287 MET A C 1
ATOM 2259 O O . MET A 1 287 ? -6.526 11.389 25.990 1.00 86.06 287 MET A O 1
ATOM 2263 N N . GLN A 1 288 ? -8.411 12.312 25.179 1.00 79.44 288 GLN A N 1
ATOM 2264 C CA . GLN A 1 288 ? -8.148 13.697 25.591 1.00 79.44 288 GLN A CA 1
ATOM 2265 C C . GLN A 1 288 ? -8.978 14.149 26.807 1.00 79.44 288 GLN A C 1
ATOM 2267 O O . GLN A 1 288 ? -8.789 15.278 27.262 1.00 79.44 288 GLN A O 1
ATOM 2272 N N . ALA A 1 289 ? -9.901 13.309 27.288 1.00 59.44 289 ALA A N 1
ATOM 2273 C CA . ALA A 1 289 ? -10.720 13.549 28.480 1.00 59.44 289 ALA A CA 1
ATOM 2274 C C . ALA A 1 289 ? -9.999 13.069 29.747 1.00 59.44 289 ALA A C 1
ATOM 2276 O O . ALA A 1 289 ? -10.194 13.723 30.796 1.00 59.44 289 ALA A O 1
#

Foldseek 3Di:
DLVVVVVVLLVVQCVVVVVPDPDDCSVVSSVVSCVVVVVLSCCCVVQLVVLLVLLQVVLCVLPVPPDDPVVCVVVVNCVNVVSCVVSLVSLVVADLVSCLVDPSSLVSNLSSLLSCLQPPLLVLLPDDLVSNVVSLVSLLVQLVDQPPNPPCVSNLSSLSSLLSNLQCCLVCVVPDDVSNVSNVVSCVVPVCSLLVLLLSLLVCLLPPNPPLLSSLRSNLSSCLVCVVSLVVSLVVVLVVDDPVLSVLSNVLSVQLCVVADSDRDPVNSVSSSVSSVVSSVSNVVVVVD

Radius of gyration: 22.43 Å; chains: 1; bounding box: 58×54×63 Å

pLDDT: mean 83.84, std 15.87, range [41.75, 97.88]